Protein AF-A0A485JKB5-F1 (afdb_monomer)

Radius of gyration: 20.24 Å; Cα contacts (8 Å, |Δi|>4): 212; chains: 1; bounding box: 37×69×45 Å

Structure (mmCIF, N/CA/C/O backbone):
data_AF-A0A485JKB5-F1
#
_entry.id   AF-A0A485JKB5-F1
#
loop_
_atom_site.group_PDB
_atom_site.id
_atom_site.type_symbol
_atom_site.label_atom_id
_atom_site.label_alt_id
_atom_site.label_comp_id
_atom_site.label_asym_id
_atom_site.label_entity_id
_atom_site.label_seq_id
_atom_site.pdbx_PDB_ins_code
_atom_site.Cartn_x
_atom_site.Cartn_y
_atom_site.Cartn_z
_atom_site.occupancy
_atom_site.B_iso_or_equiv
_atom_site.auth_seq_id
_atom_site.auth_comp_id
_atom_site.auth_asym_id
_atom_site.auth_atom_id
_atom_site.pdbx_PDB_model_num
ATOM 1 N N . MET A 1 1 ? -9.870 -52.855 0.913 1.00 59.00 1 MET A N 1
ATOM 2 C CA . MET A 1 1 ? -10.909 -51.796 0.876 1.00 59.00 1 MET A CA 1
ATOM 3 C C . MET A 1 1 ? -11.046 -51.024 2.191 1.00 59.00 1 MET A C 1
ATOM 5 O O . MET A 1 1 ? -10.916 -49.812 2.159 1.00 59.00 1 MET A O 1
ATOM 9 N N . ARG A 1 2 ? -11.194 -51.674 3.359 1.00 59.50 2 ARG A N 1
ATOM 10 C CA . ARG A 1 2 ? -11.366 -50.978 4.658 1.00 59.50 2 ARG A CA 1
ATOM 11 C C . ARG A 1 2 ? -10.218 -50.017 5.030 1.00 59.50 2 ARG A C 1
ATOM 13 O O . ARG A 1 2 ? -10.480 -48.900 5.439 1.00 59.50 2 ARG A O 1
ATOM 20 N N . LYS A 1 3 ? -8.954 -50.404 4.804 1.00 57.66 3 LYS A N 1
ATOM 21 C CA . LYS A 1 3 ? -7.771 -49.556 5.080 1.00 57.66 3 LYS A CA 1
ATOM 22 C C . LYS A 1 3 ? -7.675 -48.312 4.178 1.00 57.66 3 LYS A C 1
ATOM 24 O O . LYS A 1 3 ? -7.256 -47.266 4.646 1.00 57.66 3 LYS A O 1
ATOM 29 N N . PHE A 1 4 ? -8.121 -48.410 2.922 1.00 62.28 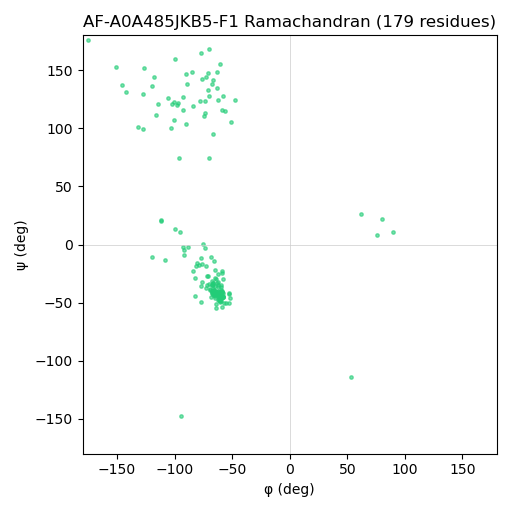4 PHE A N 1
ATOM 30 C CA . PHE A 1 4 ? -8.159 -47.275 1.988 1.00 62.28 4 PHE A CA 1
ATOM 31 C C . PHE A 1 4 ? -9.208 -46.235 2.395 1.00 62.28 4 PHE A C 1
ATOM 33 O O . PHE A 1 4 ? -8.937 -45.044 2.325 1.00 62.28 4 PHE A O 1
ATOM 40 N N . ILE A 1 5 ? -10.367 -46.684 2.890 1.00 72.50 5 ILE A N 1
ATOM 41 C CA . ILE A 1 5 ? -11.420 -45.799 3.411 1.00 72.50 5 ILE A CA 1
ATOM 42 C C . ILE A 1 5 ? -10.920 -45.029 4.643 1.00 72.50 5 ILE A C 1
ATOM 44 O O . ILE A 1 5 ? -11.126 -43.825 4.725 1.00 72.50 5 ILE A O 1
ATOM 48 N N . PHE A 1 6 ? -10.198 -45.691 5.557 1.00 70.44 6 PHE A N 1
ATOM 49 C CA . PHE A 1 6 ? -9.605 -45.028 6.726 1.00 70.44 6 PHE A CA 1
ATOM 50 C C . PHE A 1 6 ? -8.546 -43.984 6.349 1.00 70.44 6 PHE A C 1
ATOM 52 O O . PHE A 1 6 ? -8.563 -42.897 6.914 1.00 70.44 6 PHE A O 1
ATOM 59 N N . VAL A 1 7 ? -7.683 -44.272 5.366 1.00 72.62 7 VAL A N 1
ATOM 60 C CA . VAL A 1 7 ? -6.672 -43.316 4.872 1.00 72.62 7 VAL A CA 1
ATOM 61 C C . VAL A 1 7 ? -7.327 -42.098 4.207 1.00 72.62 7 VAL A C 1
ATOM 63 O O . VAL A 1 7 ? -6.913 -40.965 4.455 1.00 72.62 7 VAL A O 1
ATOM 66 N N . LEU A 1 8 ? -8.387 -42.311 3.421 1.00 69.75 8 LEU A N 1
ATOM 67 C CA . LEU A 1 8 ? -9.137 -41.234 2.768 1.00 69.75 8 LEU A CA 1
ATOM 68 C C . LEU A 1 8 ? -9.863 -40.335 3.786 1.00 69.75 8 LEU A C 1
ATOM 70 O O . LEU A 1 8 ? -9.833 -39.114 3.660 1.00 69.75 8 LEU A O 1
ATOM 74 N N . LEU A 1 9 ? -10.459 -40.929 4.827 1.00 69.19 9 LEU A N 1
ATOM 75 C CA . LEU A 1 9 ? -11.108 -40.205 5.927 1.00 69.19 9 LEU A CA 1
ATOM 76 C C . LEU A 1 9 ? -10.112 -39.397 6.762 1.00 69.19 9 LEU A C 1
ATOM 78 O O . LEU A 1 9 ? -10.412 -38.265 7.125 1.00 69.19 9 LEU A O 1
ATOM 82 N N . THR A 1 10 ? -8.913 -39.926 7.025 1.00 66.81 10 THR A N 1
ATOM 83 C CA . THR A 1 10 ? -7.859 -39.144 7.686 1.00 66.81 10 THR A CA 1
ATOM 84 C C . THR A 1 10 ? -7.380 -37.991 6.811 1.00 66.81 10 THR A C 1
ATOM 86 O O . THR A 1 10 ? -7.282 -36.881 7.311 1.00 66.81 10 THR A O 1
ATOM 89 N N . LEU A 1 11 ? -7.172 -38.192 5.505 1.00 64.81 11 LEU A N 1
ATOM 90 C CA . LEU A 1 11 ? -6.761 -37.122 4.582 1.00 64.81 11 LEU A CA 1
ATOM 91 C C . LEU A 1 11 ? -7.807 -35.999 4.457 1.00 64.81 11 LEU A C 1
ATOM 93 O O . LEU A 1 11 ? -7.429 -34.841 4.320 1.00 64.81 11 LEU A O 1
ATOM 97 N N . LEU A 1 12 ? -9.100 -36.322 4.563 1.00 62.00 12 LEU A N 1
ATOM 98 C CA . LEU A 1 12 ? -10.195 -35.342 4.620 1.00 62.00 12 LEU A CA 1
ATOM 99 C C . LEU A 1 12 ? -10.256 -34.572 5.948 1.00 62.00 12 LEU A C 1
ATOM 101 O O . LEU A 1 12 ? -10.730 -33.444 5.970 1.00 62.00 12 LEU A O 1
ATOM 105 N N . LEU A 1 13 ? -9.776 -35.156 7.048 1.00 61.59 13 LEU A N 1
ATOM 106 C CA . LEU A 1 13 ? -9.664 -34.481 8.347 1.00 61.59 13 LEU A CA 1
ATOM 107 C C . LEU A 1 13 ? -8.378 -33.649 8.475 1.00 61.59 13 LEU A C 1
ATOM 109 O O . LEU A 1 13 ? -8.336 -32.724 9.281 1.00 61.59 13 LEU A O 1
ATOM 113 N N . VAL A 1 14 ? -7.344 -33.965 7.685 1.00 58.12 14 VAL A N 1
ATOM 114 C CA . VAL A 1 14 ? -6.086 -33.198 7.604 1.00 58.12 14 VAL A CA 1
ATOM 115 C C . VAL A 1 14 ? -6.062 -32.275 6.383 1.00 58.12 14 VAL A C 1
ATOM 117 O O . VAL A 1 14 ? -5.002 -31.757 6.036 1.00 58.12 14 VAL A O 1
ATOM 120 N N . SER A 1 15 ? -7.199 -32.042 5.714 1.00 56.31 15 SER A N 1
ATOM 121 C CA . SER A 1 15 ? -7.258 -30.987 4.705 1.00 56.31 15 SER A CA 1
ATOM 122 C C . SER A 1 15 ? -6.841 -29.692 5.402 1.00 56.31 15 SER A C 1
ATOM 124 O O . SER A 1 15 ? -7.536 -29.290 6.343 1.00 56.31 15 SER A O 1
ATOM 126 N N . PRO A 1 16 ? -5.710 -29.064 5.021 1.00 58.72 16 PRO A N 1
ATOM 127 C CA . PRO A 1 16 ? -5.355 -27.787 5.596 1.00 58.72 16 PRO A CA 1
ATOM 128 C C . PRO A 1 16 ? -6.528 -26.893 5.247 1.00 58.72 16 PRO A C 1
ATOM 130 O O . PRO A 1 16 ? -6.829 -26.701 4.067 1.00 58.72 16 PRO A O 1
ATOM 133 N N . PHE A 1 17 ? -7.252 -26.424 6.262 1.00 56.94 17 PHE A N 1
ATOM 134 C CA . PHE A 1 17 ? -8.160 -25.315 6.068 1.00 56.94 17 PHE A CA 1
ATOM 135 C C . PHE A 1 17 ? -7.310 -24.250 5.391 1.00 56.94 17 PHE A C 1
ATOM 137 O O . PHE A 1 17 ? -6.388 -23.704 5.998 1.00 56.94 17 PHE A O 1
ATOM 144 N N . SER A 1 18 ? -7.526 -24.052 4.091 1.00 54.88 18 SER A N 1
ATOM 145 C CA . SER A 1 18 ? -6.923 -22.941 3.388 1.00 54.88 18 SER A CA 1
ATOM 146 C C . SER A 1 18 ? -7.591 -21.732 4.015 1.00 54.88 18 SER A C 1
ATOM 148 O O . SER A 1 18 ? -8.734 -21.402 3.699 1.00 54.88 18 SER A O 1
ATOM 150 N N . PHE A 1 19 ? -6.928 -21.153 5.016 1.00 58.78 19 PHE A N 1
ATOM 151 C CA . PHE A 1 19 ? -7.301 -19.872 5.585 1.00 58.78 19 PHE A CA 1
ATOM 152 C C . PHE A 1 19 ? -6.973 -18.828 4.524 1.00 58.78 19 PHE A C 1
ATOM 154 O O . PHE A 1 19 ? -5.954 -18.144 4.578 1.00 58.78 19 PHE A O 1
ATOM 161 N N . ALA A 1 20 ? -7.812 -18.785 3.492 1.00 72.12 20 ALA A N 1
ATOM 162 C CA . ALA A 1 20 ? -7.797 -17.721 2.519 1.00 72.12 20 ALA A CA 1
ATOM 163 C C . ALA A 1 20 ? -8.131 -16.434 3.270 1.00 72.12 20 ALA A C 1
ATOM 165 O O . ALA A 1 20 ? -9.158 -16.363 3.949 1.00 72.12 20 ALA A O 1
ATOM 166 N N . MET A 1 21 ? -7.244 -15.445 3.158 1.00 82.44 21 MET A N 1
ATOM 167 C CA . MET A 1 21 ? -7.495 -14.088 3.632 1.00 82.44 21 MET A CA 1
ATOM 168 C C . MET A 1 21 ? -8.877 -13.643 3.147 1.00 82.44 21 MET A C 1
ATOM 170 O O . MET A 1 21 ? -9.142 -13.639 1.941 1.00 82.44 21 MET A O 1
ATOM 174 N N . LYS A 1 22 ? -9.744 -13.232 4.073 1.00 93.56 22 LYS A N 1
ATOM 175 C CA . LYS A 1 22 ? -11.009 -12.574 3.735 1.00 93.56 22 LYS A CA 1
ATOM 176 C C . LYS A 1 22 ? -10.782 -11.077 3.824 1.00 93.56 22 LYS A C 1
ATOM 178 O O . LYS A 1 22 ? -11.162 -10.420 4.793 1.00 93.56 22 LYS A O 1
ATOM 183 N N . GLY A 1 23 ? -10.083 -10.579 2.810 1.00 94.50 23 GLY A N 1
ATOM 184 C CA . GLY A 1 23 ? -9.660 -9.192 2.714 1.00 94.50 23 GLY A CA 1
ATOM 185 C C . GLY A 1 23 ? -10.679 -8.316 1.996 1.00 94.50 23 GLY A C 1
ATOM 186 O O . GLY A 1 23 ? -11.329 -8.756 1.049 1.00 94.50 23 GLY A O 1
ATOM 187 N N . ILE A 1 24 ? -10.772 -7.059 2.419 1.00 96.81 24 ILE A N 1
ATOM 188 C CA . ILE A 1 24 ? -11.419 -5.987 1.660 1.00 96.81 24 ILE A CA 1
ATOM 189 C C . ILE A 1 24 ? -10.398 -4.892 1.361 1.00 96.81 24 ILE A C 1
ATOM 191 O O . ILE A 1 24 ? -9.605 -4.524 2.227 1.00 96.81 24 ILE A O 1
ATOM 195 N N . ILE A 1 25 ? -10.409 -4.385 0.128 1.00 97.12 25 ILE A N 1
ATOM 196 C CA . ILE A 1 25 ? -9.528 -3.295 -0.293 1.00 97.12 25 ILE A CA 1
ATOM 197 C C . ILE A 1 25 ? -10.258 -1.967 -0.092 1.00 97.12 25 ILE A C 1
ATOM 199 O O . ILE A 1 25 ? -11.364 -1.776 -0.598 1.00 97.12 25 ILE A O 1
ATOM 203 N N . TRP A 1 26 ? -9.626 -1.039 0.619 1.00 96.88 26 TRP A N 1
ATOM 204 C CA . TRP A 1 26 ? -10.045 0.354 0.690 1.00 96.88 26 TRP A CA 1
ATOM 205 C C . TRP A 1 26 ? -9.102 1.218 -0.141 1.00 96.88 26 TRP A C 1
ATOM 207 O O . TRP A 1 26 ? -7.887 1.202 0.053 1.00 96.88 26 TRP A O 1
ATOM 217 N N . GLN A 1 27 ? -9.695 1.983 -1.053 1.00 95.56 27 GLN A N 1
ATOM 218 C CA . GLN A 1 27 ? -9.041 2.996 -1.872 1.00 95.56 27 GLN A CA 1
ATOM 219 C C . GLN A 1 27 ? -9.367 4.380 -1.305 1.00 95.56 27 GLN A C 1
ATOM 221 O O . GLN A 1 27 ? -10.472 4.872 -1.555 1.00 95.56 27 GLN A O 1
ATOM 226 N N . PRO A 1 28 ? -8.473 5.020 -0.532 1.00 94.62 28 PRO A N 1
ATOM 227 C CA . PRO A 1 28 ? -8.777 6.316 0.048 1.00 94.62 28 PRO A CA 1
ATOM 228 C C . PRO A 1 28 ? -8.997 7.379 -1.014 1.00 94.62 28 PRO A C 1
ATOM 230 O O . PRO A 1 28 ? -8.190 7.538 -1.936 1.00 94.62 28 PRO A O 1
ATOM 233 N N . GLN A 1 29 ? -10.056 8.160 -0.831 1.00 91.56 29 GLN A N 1
ATOM 234 C CA . GLN A 1 29 ? -10.368 9.318 -1.657 1.00 91.56 29 GLN A CA 1
ATOM 235 C C . GLN A 1 29 ? -10.562 10.558 -0.783 1.00 91.56 29 GLN A C 1
ATOM 237 O O . GLN A 1 29 ? -11.026 10.470 0.350 1.00 91.56 29 GLN A O 1
ATOM 242 N N . ASN A 1 30 ? -10.281 11.748 -1.321 1.00 85.00 30 ASN A N 1
ATOM 243 C CA . ASN A 1 30 ? -10.472 13.003 -0.578 1.00 85.00 30 ASN A CA 1
ATOM 244 C C . ASN A 1 30 ? -11.927 13.197 -0.101 1.00 85.00 30 ASN A C 1
ATOM 246 O O . ASN A 1 30 ? -12.161 13.795 0.950 1.00 85.00 30 ASN A O 1
ATOM 250 N N . ARG A 1 31 ? -12.909 12.649 -0.835 1.00 86.44 31 ARG A N 1
ATOM 251 C CA . ARG A 1 31 ? -14.333 12.680 -0.454 1.00 86.44 31 ARG A CA 1
ATOM 252 C C . ARG A 1 31 ? -14.643 11.892 0.822 1.00 86.44 31 ARG A C 1
ATOM 254 O O . ARG A 1 31 ? -15.625 12.197 1.490 1.00 86.44 31 ARG A O 1
ATOM 261 N N . ASP A 1 32 ? -13.789 10.940 1.201 1.00 85.44 32 ASP A N 1
ATOM 262 C CA . ASP A 1 32 ? -13.975 10.119 2.403 1.00 85.44 32 ASP A CA 1
ATOM 263 C C . ASP A 1 32 ? -13.815 10.945 3.695 1.00 85.44 32 ASP A C 1
ATOM 265 O O . ASP A 1 32 ? -14.182 10.493 4.781 1.00 85.44 32 ASP A O 1
ATOM 269 N N . SER A 1 33 ? -13.323 12.187 3.591 1.00 81.50 33 SER A N 1
ATOM 270 C CA . SER A 1 33 ? -13.327 13.171 4.684 1.00 81.50 33 SER A CA 1
ATOM 271 C C . SER A 1 33 ? -14.730 13.501 5.210 1.00 81.50 33 SER A C 1
ATOM 273 O O . SER A 1 33 ? -14.858 13.920 6.357 1.00 81.50 33 SER A O 1
ATOM 275 N N . GLN A 1 34 ? -15.779 13.279 4.412 1.00 88.69 34 GLN A N 1
ATOM 276 C CA . GLN A 1 34 ? -17.173 13.500 4.815 1.00 88.69 34 GLN A CA 1
ATOM 277 C C . GLN A 1 34 ? -17.741 12.373 5.689 1.00 88.69 34 GLN A C 1
ATOM 279 O O . GLN A 1 34 ? -18.758 12.565 6.355 1.00 88.69 34 GLN A O 1
ATOM 284 N N . VAL A 1 35 ? -17.110 11.196 5.694 1.00 93.38 35 VAL A N 1
ATOM 285 C CA . VAL A 1 35 ? -17.523 10.076 6.546 1.00 93.38 35 VAL A CA 1
ATOM 286 C C . VAL A 1 35 ? -17.180 10.429 7.991 1.00 93.38 35 VAL A C 1
ATOM 288 O O . VAL A 1 35 ? -16.070 10.864 8.280 1.00 93.38 35 VAL A O 1
ATOM 291 N N . THR A 1 36 ? -18.088 10.247 8.943 1.00 95.81 36 THR A N 1
ATOM 292 C CA . THR A 1 36 ? -17.773 10.512 10.356 1.00 95.81 36 THR A CA 1
ATOM 293 C C . THR A 1 36 ? -16.938 9.382 10.961 1.00 95.81 36 THR A C 1
ATOM 295 O O . THR A 1 36 ? -16.818 8.289 10.400 1.00 95.81 36 THR A O 1
ATOM 298 N N . ASP A 1 37 ? -16.324 9.613 12.120 1.00 95.38 37 ASP A N 1
ATOM 299 C CA . ASP A 1 37 ? -15.584 8.557 12.825 1.00 95.38 37 ASP A CA 1
ATOM 300 C C . ASP A 1 37 ? -16.489 7.382 13.200 1.00 95.38 37 ASP A C 1
ATOM 302 O O . ASP A 1 37 ? -16.140 6.230 12.954 1.00 95.38 37 ASP A O 1
ATOM 306 N N . THR A 1 38 ? -17.681 7.679 13.720 1.00 96.75 38 THR A N 1
ATOM 307 C CA . THR A 1 38 ? -18.664 6.674 14.137 1.00 96.75 38 THR A CA 1
ATOM 308 C C . THR A 1 38 ? -19.152 5.835 12.961 1.00 96.75 38 THR A C 1
ATOM 310 O O . THR A 1 38 ? -19.264 4.617 13.088 1.00 96.75 38 THR A O 1
ATOM 313 N N . GLN A 1 39 ? -19.400 6.454 11.800 1.00 97.44 39 GLN A N 1
ATOM 314 C CA . GLN A 1 39 ? -19.796 5.724 10.590 1.00 97.44 39 GLN A CA 1
ATOM 315 C C . GLN A 1 39 ? -18.713 4.736 10.153 1.00 97.44 39 GLN A C 1
ATOM 317 O O . GLN A 1 39 ? -19.009 3.581 9.857 1.00 97.44 39 GLN A O 1
ATOM 322 N N . TRP A 1 40 ? -17.453 5.169 10.158 1.00 97.38 40 TRP A N 1
ATOM 323 C CA . TRP A 1 40 ? -16.337 4.311 9.773 1.00 97.38 40 TRP A CA 1
ATOM 324 C C . TRP A 1 40 ? -16.086 3.178 10.765 1.00 97.38 40 TRP A C 1
ATOM 326 O O . TRP A 1 40 ? -15.922 2.035 10.354 1.00 97.38 40 TRP A O 1
ATOM 336 N N . GLN A 1 41 ? -16.097 3.471 12.068 1.00 97.19 41 GLN A N 1
ATOM 337 C CA . GLN A 1 41 ? -15.981 2.452 13.116 1.00 97.19 41 GLN A CA 1
ATOM 338 C C . GLN A 1 41 ? -17.103 1.415 13.000 1.00 97.19 41 GLN A C 1
ATOM 340 O O . GLN A 1 41 ? -16.840 0.215 13.047 1.00 97.19 41 GLN A O 1
ATOM 345 N N . GLY A 1 42 ? -18.342 1.868 12.780 1.00 97.88 42 GLY A N 1
ATOM 346 C CA . GLY A 1 42 ? -19.484 0.992 12.528 1.00 97.88 42 GLY A CA 1
ATOM 347 C C . GLY A 1 42 ? -19.269 0.090 11.311 1.00 97.88 42 GLY A C 1
ATOM 348 O O . GLY A 1 42 ? -19.495 -1.116 11.408 1.00 97.88 42 GLY A O 1
ATOM 349 N N . LEU A 1 43 ? -18.767 0.642 10.201 1.00 97.69 43 LEU A N 1
ATOM 350 C CA . LEU A 1 43 ? -18.438 -0.125 8.996 1.00 97.69 43 LEU A CA 1
ATOM 351 C C . LEU A 1 43 ? -17.361 -1.188 9.267 1.00 97.69 43 LEU A C 1
ATOM 353 O O . LEU A 1 43 ? -17.549 -2.341 8.892 1.00 97.69 43 LEU A O 1
ATOM 357 N N . MET A 1 44 ? -16.262 -0.839 9.944 1.00 98.25 44 MET A N 1
ATOM 358 C CA . MET A 1 44 ? -15.190 -1.798 10.258 1.00 98.25 44 MET A CA 1
ATOM 359 C C . MET A 1 44 ? -15.694 -2.946 11.144 1.00 98.25 44 MET A C 1
ATOM 361 O O . MET A 1 44 ? -15.419 -4.115 10.866 1.00 98.25 44 MET A O 1
ATOM 365 N N . SER A 1 45 ? -16.503 -2.635 12.161 1.00 98.06 45 SER A N 1
ATOM 366 C CA . SER A 1 45 ? -17.142 -3.646 13.012 1.00 98.06 45 SER A CA 1
ATOM 367 C C . SER A 1 45 ? -18.090 -4.550 12.220 1.00 98.06 45 SER A C 1
ATOM 369 O O . SER A 1 45 ? -18.088 -5.766 12.408 1.00 98.06 45 SER A O 1
ATOM 371 N N . GLN A 1 46 ? -18.876 -3.989 11.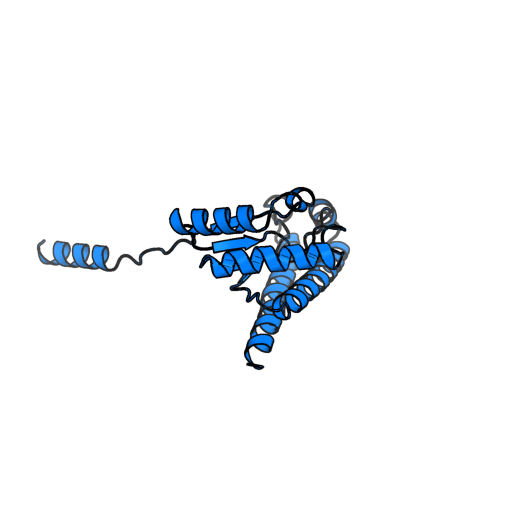297 1.00 98.25 46 GLN A N 1
ATOM 372 C CA . GLN A 1 46 ? -19.758 -4.771 10.425 1.00 98.25 46 GLN A CA 1
ATOM 373 C C . GLN A 1 46 ? -18.972 -5.702 9.499 1.00 98.25 46 GLN A C 1
ATOM 375 O O . GLN A 1 46 ? -19.340 -6.869 9.375 1.00 98.25 46 GLN A O 1
ATOM 380 N N . LEU A 1 47 ? -17.873 -5.232 8.903 1.00 97.75 47 LEU A N 1
ATOM 381 C CA . LEU A 1 47 ? -16.991 -6.067 8.084 1.00 97.75 47 LEU A CA 1
ATOM 382 C C . LEU A 1 47 ? -16.453 -7.252 8.892 1.00 97.75 47 LEU A C 1
ATOM 384 O O . LEU A 1 47 ? -16.526 -8.396 8.437 1.00 97.75 47 LEU A O 1
ATOM 388 N N . ARG A 1 48 ? -16.000 -7.007 10.129 1.00 97.69 48 ARG A N 1
ATOM 389 C CA . ARG A 1 48 ? -15.529 -8.078 11.014 1.00 97.69 48 ARG A CA 1
ATOM 390 C C . ARG A 1 48 ? -16.619 -9.106 11.322 1.00 97.69 48 ARG A C 1
ATOM 392 O O . ARG A 1 48 ? -16.332 -10.307 11.319 1.00 97.69 48 ARG A O 1
ATOM 399 N N . LEU A 1 49 ? -17.850 -8.654 11.572 1.00 97.12 49 LEU A N 1
ATOM 400 C CA . LEU A 1 49 ? -19.015 -9.517 11.818 1.00 97.12 49 LEU A CA 1
ATOM 401 C C . LEU A 1 49 ? -19.418 -10.329 10.579 1.00 97.12 49 LEU A C 1
ATOM 403 O O . LEU A 1 49 ? -19.842 -11.473 10.711 1.00 97.12 49 LEU A O 1
ATOM 407 N N . GLN A 1 50 ? -19.238 -9.772 9.380 1.00 96.56 50 GLN A N 1
ATOM 408 C CA . GLN A 1 50 ? -19.445 -10.471 8.104 1.00 96.56 50 GLN A CA 1
ATOM 409 C C . GLN A 1 50 ? -18.331 -11.482 7.784 1.00 96.56 50 GLN A C 1
ATOM 411 O O . GLN A 1 50 ? -18.407 -12.207 6.792 1.00 96.56 50 GLN A O 1
ATOM 416 N N . GLY A 1 51 ? -17.310 -11.571 8.638 1.00 95.62 51 GLY A N 1
ATOM 417 C CA . GLY A 1 51 ? -16.232 -12.543 8.525 1.00 95.62 51 GLY A CA 1
ATOM 418 C C . GLY A 1 51 ? -15.047 -12.074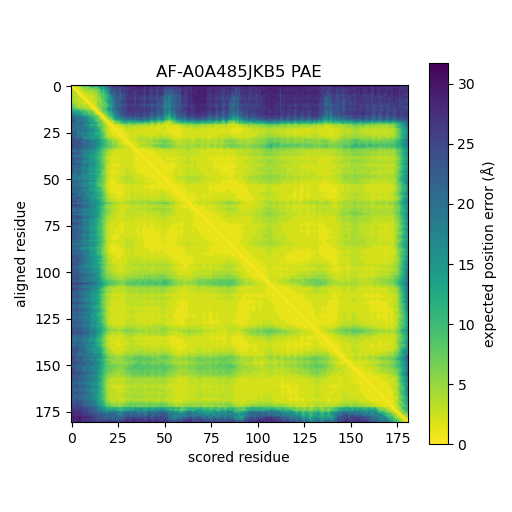 7.688 1.00 95.62 51 GLY A C 1
ATOM 419 O O . GLY A 1 51 ? -14.190 -12.906 7.397 1.00 95.62 51 GLY A O 1
ATOM 420 N N . PHE A 1 52 ? -14.971 -10.788 7.324 1.00 97.56 52 PHE A N 1
ATOM 421 C CA . PHE A 1 52 ? -13.708 -10.208 6.870 1.00 97.56 52 PHE A CA 1
ATOM 422 C C . PHE A 1 52 ? -12.721 -10.180 8.035 1.00 97.56 52 PHE A C 1
ATOM 424 O O . PHE A 1 52 ? -13.095 -9.922 9.181 1.00 97.56 52 PHE A O 1
ATOM 431 N N . ASP A 1 53 ? -11.460 -10.460 7.739 1.00 97.00 53 ASP A N 1
ATOM 432 C CA . ASP A 1 53 ? -10.386 -10.507 8.731 1.00 97.00 53 ASP A CA 1
ATOM 433 C C . ASP A 1 53 ? -9.272 -9.502 8.447 1.00 97.00 53 ASP A C 1
ATOM 435 O O . ASP A 1 53 ? -8.424 -9.291 9.310 1.00 97.00 53 ASP A O 1
ATOM 439 N N . THR A 1 54 ? -9.280 -8.873 7.269 1.00 98.19 54 THR A N 1
ATOM 440 C CA . THR A 1 54 ? -8.187 -8.024 6.798 1.00 98.19 54 THR A CA 1
ATOM 441 C C . THR A 1 54 ? -8.725 -6.811 6.044 1.00 98.19 54 THR A C 1
ATOM 443 O O . THR A 1 54 ? -9.544 -6.942 5.133 1.00 98.19 54 THR A O 1
ATOM 446 N N . LEU A 1 55 ? -8.227 -5.625 6.386 1.00 98.38 55 LEU A N 1
ATOM 447 C CA . LEU A 1 55 ? -8.350 -4.414 5.583 1.00 98.38 55 LEU A CA 1
ATOM 448 C C . LEU A 1 55 ? -7.034 -4.188 4.832 1.00 98.38 55 LEU A C 1
ATOM 450 O O . LEU A 1 55 ? -5.975 -4.057 5.446 1.00 98.38 55 LEU A O 1
ATOM 454 N N . VAL A 1 56 ? -7.109 -4.106 3.507 1.00 98.44 56 VAL A N 1
ATOM 455 C CA . VAL A 1 56 ? -5.992 -3.699 2.652 1.00 98.44 56 VAL A CA 1
ATOM 456 C C . VAL A 1 56 ? -6.202 -2.243 2.265 1.00 98.44 56 VAL A C 1
ATOM 458 O O . VAL A 1 56 ? -7.072 -1.916 1.462 1.00 98.44 56 VAL A O 1
ATOM 461 N N . LEU A 1 57 ? -5.414 -1.350 2.846 1.00 97.88 57 LEU A N 1
ATOM 462 C CA . LEU A 1 57 ? -5.340 0.041 2.420 1.00 97.88 57 LEU A CA 1
ATOM 463 C C . LEU A 1 57 ? -4.541 0.082 1.115 1.00 97.88 57 LEU A C 1
ATOM 465 O O . LEU A 1 57 ? -3.351 -0.189 1.156 1.00 97.88 57 LEU A O 1
ATOM 469 N N . GLN A 1 58 ? -5.147 0.376 -0.036 1.00 97.62 58 GLN A N 1
ATOM 470 C CA . GLN A 1 58 ? -4.447 0.188 -1.317 1.00 97.62 58 GLN A CA 1
ATOM 471 C C . GLN A 1 58 ? -3.267 1.145 -1.504 1.00 97.62 58 GLN A C 1
ATOM 473 O O . GLN A 1 58 ? -2.252 0.774 -2.083 1.00 97.62 58 GLN A O 1
ATOM 478 N N . TRP A 1 59 ? -3.379 2.370 -0.999 1.00 97.75 59 TRP A N 1
ATOM 479 C CA . TRP A 1 59 ? -2.307 3.355 -1.033 1.00 97.75 59 TRP A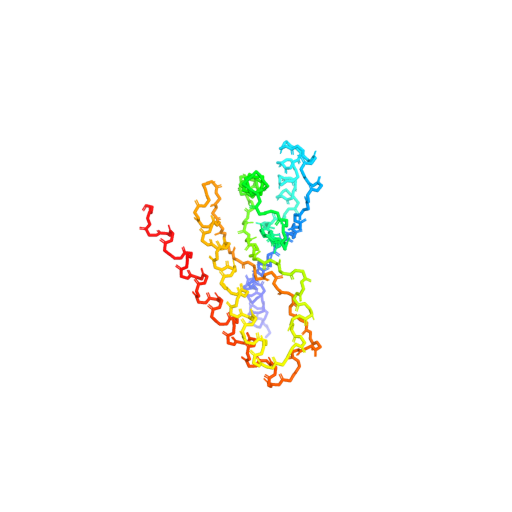 CA 1
ATOM 480 C C . TRP A 1 59 ? -2.414 4.306 0.143 1.00 97.75 59 TRP A C 1
ATOM 482 O O . TRP A 1 59 ? -3.495 4.594 0.656 1.00 97.75 59 TRP A O 1
ATOM 492 N N . THR A 1 60 ? -1.268 4.838 0.534 1.00 97.06 60 THR A N 1
ATOM 493 C CA . THR A 1 60 ? -1.160 5.851 1.590 1.00 97.06 60 THR A CA 1
ATOM 494 C C . THR A 1 60 ? -0.824 7.231 1.045 1.00 97.06 60 THR A C 1
ATOM 496 O O . THR A 1 60 ? -0.995 8.235 1.734 1.00 97.06 60 THR A O 1
ATOM 499 N N . ARG A 1 61 ? -0.417 7.272 -0.225 1.00 96.94 61 ARG A N 1
ATOM 500 C CA . ARG A 1 61 ? -0.228 8.459 -1.048 1.00 96.94 61 ARG A CA 1
ATOM 501 C C . ARG A 1 61 ? -0.601 8.116 -2.487 1.00 96.94 61 ARG A C 1
ATOM 503 O O . ARG A 1 61 ? -0.198 7.061 -2.966 1.00 96.94 61 ARG A O 1
ATOM 510 N N . TYR A 1 62 ? -1.325 9.006 -3.160 1.00 96.31 62 TYR A N 1
ATOM 511 C CA . TYR A 1 62 ? -1.672 8.870 -4.579 1.00 96.31 62 TYR A CA 1
ATOM 512 C C . TYR A 1 62 ? -1.362 10.186 -5.295 1.00 96.31 62 TYR A C 1
ATOM 514 O O . TYR A 1 62 ? -2.104 11.161 -5.148 1.00 96.31 62 TYR A O 1
ATOM 522 N N . GLY A 1 63 ? -0.230 10.249 -6.000 1.00 93.50 63 GLY A N 1
ATOM 523 C CA . GLY A 1 63 ? 0.300 11.507 -6.540 1.00 93.50 63 GLY A CA 1
ATOM 524 C C . GLY A 1 63 ? 0.443 12.580 -5.449 1.00 93.50 63 GLY A C 1
ATOM 525 O O . GLY A 1 63 ? 1.222 12.424 -4.499 1.00 93.50 63 GLY A O 1
ATOM 526 N N . ASP A 1 64 ? -0.348 13.649 -5.561 1.00 92.56 64 ASP A N 1
ATOM 527 C CA . ASP A 1 64 ? -0.378 14.761 -4.600 1.00 92.56 64 ASP A CA 1
ATOM 528 C C . ASP A 1 64 ? -1.419 14.599 -3.479 1.00 92.56 64 ASP A C 1
ATOM 530 O O . ASP A 1 64 ? -1.402 15.350 -2.496 1.00 92.56 64 ASP A O 1
ATOM 534 N N . ALA A 1 65 ? -2.305 13.605 -3.574 1.00 93.06 65 ALA A N 1
ATOM 535 C CA . ALA A 1 65 ? -3.273 13.305 -2.525 1.00 93.06 65 ALA A CA 1
ATOM 536 C C . ALA A 1 65 ? -2.596 12.655 -1.309 1.00 93.06 65 ALA A C 1
ATOM 538 O O . ALA A 1 65 ? -1.677 11.842 -1.445 1.00 93.06 65 ALA A O 1
ATOM 539 N N . PHE A 1 66 ? -3.090 12.991 -0.113 1.00 93.88 66 PHE A N 1
ATOM 540 C CA . PHE A 1 66 ? -2.587 12.499 1.176 1.00 93.88 66 PHE A CA 1
ATOM 541 C C . PHE A 1 66 ? -1.130 12.891 1.472 1.00 93.88 66 PHE A C 1
ATOM 543 O O . PHE A 1 66 ? -0.432 12.241 2.246 1.00 93.88 66 PHE A O 1
ATOM 550 N N . THR A 1 67 ? -0.667 13.999 0.892 1.00 92.94 67 THR A N 1
ATOM 551 C CA . THR A 1 67 ? 0.634 14.609 1.212 1.00 92.94 67 THR A CA 1
ATOM 552 C C . THR A 1 67 ? 0.563 15.494 2.458 1.00 92.94 67 THR A C 1
ATOM 554 O O . THR A 1 67 ? 1.541 15.608 3.203 1.00 92.94 67 THR A O 1
ATOM 557 N N . GLN A 1 68 ? -0.606 16.083 2.726 1.00 93.56 68 GLN A N 1
ATOM 558 C CA . GLN A 1 68 ? -0.807 17.008 3.839 1.00 93.56 68 GLN A CA 1
ATOM 559 C C . GLN A 1 68 ? -0.916 16.273 5.186 1.00 93.56 68 GLN A C 1
ATOM 561 O O . GLN A 1 68 ? -1.528 15.202 5.252 1.00 93.56 68 GLN A O 1
ATOM 566 N N . PRO A 1 69 ? -0.369 16.827 6.289 1.00 92.75 69 PRO A N 1
ATOM 567 C CA . PRO A 1 69 ? -0.424 16.198 7.611 1.00 92.75 69 PRO A CA 1
ATOM 568 C C . PRO A 1 69 ? -1.834 15.805 8.065 1.00 92.75 69 PRO A C 1
ATOM 570 O O . PRO A 1 69 ? -2.012 14.701 8.566 1.00 92.75 69 PRO A O 1
ATOM 573 N N . GLU A 1 70 ? -2.837 16.654 7.834 1.00 91.75 70 GLU A N 1
ATOM 574 C CA . GLU A 1 70 ? -4.228 16.391 8.236 1.00 91.75 70 GLU A CA 1
ATOM 575 C C . GLU A 1 70 ? -4.846 15.210 7.478 1.00 91.75 70 GLU A C 1
ATOM 577 O O . GLU A 1 70 ? -5.485 14.343 8.073 1.00 91.75 70 GLU A O 1
ATOM 582 N N . GLN A 1 71 ? -4.593 15.126 6.169 1.00 92.50 71 GLN A N 1
ATOM 583 C CA . GLN A 1 71 ? -5.055 14.015 5.336 1.00 92.50 71 GLN A CA 1
ATOM 584 C C . GLN A 1 71 ? -4.410 12.694 5.778 1.00 92.50 71 GLN A C 1
ATOM 586 O O . GLN A 1 71 ? -5.088 11.672 5.866 1.00 92.50 71 GLN A O 1
ATOM 591 N N . ARG A 1 72 ? -3.116 12.716 6.120 1.00 93.31 72 ARG A N 1
ATOM 592 C CA . ARG A 1 72 ? -2.408 11.539 6.652 1.00 93.31 72 ARG A CA 1
ATOM 593 C C . ARG A 1 72 ? -2.910 11.144 8.037 1.00 93.31 72 ARG A C 1
ATOM 595 O O . ARG A 1 72 ? -3.127 9.963 8.285 1.00 93.31 72 ARG A O 1
ATOM 602 N N . ALA A 1 73 ? -3.151 12.117 8.913 1.00 93.06 73 ALA A N 1
ATOM 603 C CA . ALA A 1 73 ? -3.716 11.874 10.237 1.00 93.06 73 ALA A CA 1
ATOM 604 C C . ALA A 1 73 ? -5.094 11.202 10.146 1.00 93.06 73 ALA A C 1
ATOM 606 O O . ALA A 1 73 ? -5.379 10.277 10.909 1.00 93.06 73 ALA A O 1
ATOM 607 N N . LEU A 1 74 ? -5.918 11.605 9.171 1.00 93.69 74 LEU A N 1
ATOM 608 C CA . LEU A 1 74 ? -7.174 10.924 8.880 1.00 93.69 74 LEU A CA 1
ATOM 609 C C . LEU A 1 74 ? -6.932 9.460 8.485 1.00 93.69 74 LEU A C 1
ATOM 611 O O . LEU A 1 74 ? -7.564 8.583 9.067 1.00 93.69 74 LEU A O 1
ATOM 615 N N . LEU A 1 75 ? -6.003 9.172 7.565 1.00 95.75 75 LEU A N 1
ATOM 616 C CA . LEU A 1 75 ? -5.684 7.787 7.187 1.00 95.75 75 LEU A CA 1
ATOM 617 C C . LEU A 1 75 ? -5.237 6.941 8.385 1.00 95.75 75 LEU A C 1
ATOM 619 O O . LEU A 1 75 ? -5.744 5.833 8.558 1.00 95.75 75 LEU A O 1
ATOM 623 N N . PHE A 1 76 ? -4.356 7.464 9.244 1.00 96.44 76 PHE A N 1
ATOM 624 C CA . PHE A 1 76 ? -3.921 6.755 10.453 1.00 96.44 76 PHE A CA 1
ATOM 625 C C . PHE A 1 76 ? -5.093 6.445 11.379 1.00 96.44 76 PHE A C 1
ATOM 627 O O . PHE A 1 76 ? -5.245 5.314 11.833 1.00 96.44 76 PHE A O 1
ATOM 634 N N . LYS A 1 77 ? -5.975 7.420 11.611 1.00 95.56 77 LYS A N 1
ATOM 635 C CA . LYS A 1 77 ? -7.160 7.233 12.452 1.00 95.56 77 LYS A CA 1
ATOM 636 C C . LYS A 1 77 ? -8.098 6.159 11.896 1.00 95.56 77 LYS A C 1
ATOM 638 O O . LYS A 1 77 ? -8.623 5.342 12.652 1.00 95.56 77 LYS A O 1
ATOM 643 N N . ARG A 1 78 ? -8.300 6.136 10.575 1.00 96.25 78 ARG A N 1
ATOM 644 C CA . ARG A 1 78 ? -9.129 5.130 9.889 1.00 96.25 78 ARG A CA 1
ATOM 645 C C . ARG A 1 78 ? -8.518 3.735 9.969 1.00 96.25 78 ARG A C 1
ATOM 647 O O . ARG A 1 78 ? -9.245 2.777 10.227 1.00 96.25 78 ARG A O 1
ATOM 654 N N . ALA A 1 79 ? -7.204 3.637 9.792 1.00 97.38 79 ALA A N 1
ATOM 655 C CA . ALA A 1 79 ? -6.454 2.396 9.920 1.00 97.38 79 ALA A CA 1
ATOM 656 C C . ALA A 1 79 ? -6.490 1.849 11.358 1.00 97.38 79 ALA A C 1
ATOM 658 O O . ALA A 1 79 ? -6.817 0.682 11.561 1.00 97.38 79 ALA A O 1
ATOM 659 N N . ALA A 1 80 ? -6.271 2.706 12.360 1.00 97.25 80 ALA A N 1
ATOM 660 C CA . ALA A 1 80 ? -6.370 2.337 13.771 1.00 97.25 80 ALA A CA 1
ATOM 661 C C . ALA A 1 80 ? -7.771 1.814 14.130 1.00 97.25 80 ALA A C 1
ATOM 663 O O . ALA A 1 80 ? -7.900 0.809 14.824 1.00 97.25 80 ALA A O 1
ATOM 664 N N . ALA A 1 81 ? -8.833 2.442 13.611 1.00 97.06 81 ALA A N 1
ATOM 665 C CA . ALA A 1 81 ? -10.204 1.974 13.818 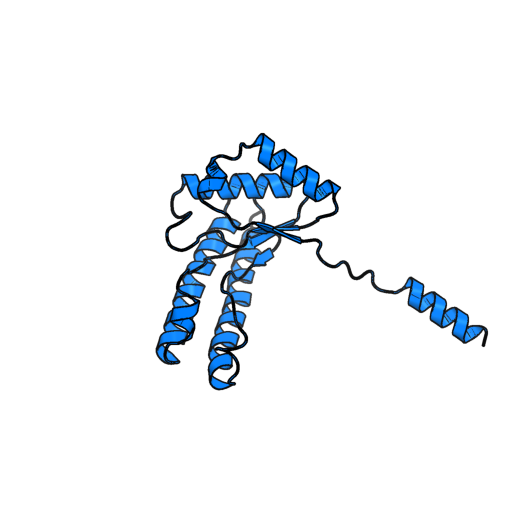1.00 97.06 81 ALA A CA 1
ATOM 666 C C . ALA A 1 81 ? -10.455 0.573 13.225 1.00 97.06 81 ALA A C 1
ATOM 668 O O . ALA A 1 81 ? -11.192 -0.216 13.814 1.00 97.06 81 ALA A O 1
ATOM 669 N N . ALA A 1 82 ? -9.830 0.239 12.090 1.00 97.62 82 ALA A N 1
ATOM 670 C CA . ALA A 1 82 ? -9.912 -1.102 11.512 1.00 97.62 82 ALA A CA 1
ATOM 671 C C . ALA A 1 82 ? -9.246 -2.150 12.417 1.00 97.62 82 ALA A C 1
ATOM 673 O O . ALA A 1 82 ? -9.833 -3.200 12.683 1.00 97.62 82 ALA A O 1
ATOM 674 N N . GLN A 1 83 ? -8.072 -1.832 12.968 1.00 97.56 83 GLN A N 1
ATOM 675 C CA . GLN A 1 83 ? -7.380 -2.712 13.914 1.00 97.56 83 GLN A CA 1
ATOM 676 C C . GLN A 1 83 ? -8.148 -2.869 15.230 1.00 97.56 83 GLN A C 1
ATOM 678 O O . GLN A 1 83 ? -8.260 -3.977 15.750 1.00 97.56 83 GLN A O 1
ATOM 683 N N . GLN A 1 84 ? -8.759 -1.794 15.734 1.00 97.44 84 GLN A N 1
ATOM 684 C CA . GLN A 1 84 ? -9.640 -1.840 16.909 1.00 97.44 84 GLN A CA 1
ATOM 685 C C . GLN A 1 84 ? -10.877 -2.719 16.681 1.00 97.44 84 GLN A C 1
ATOM 687 O O . GLN A 1 84 ? -11.335 -3.380 17.610 1.00 97.44 84 GLN A O 1
ATOM 692 N N . ALA A 1 85 ? -11.391 -2.780 15.449 1.00 97.50 85 ALA A N 1
ATOM 693 C CA . ALA A 1 85 ? -12.453 -3.709 15.060 1.00 97.50 85 ALA A CA 1
ATOM 694 C C . ALA A 1 85 ? -11.960 -5.162 14.889 1.00 97.50 85 ALA A C 1
ATOM 696 O O . ALA A 1 85 ? -12.749 -6.045 14.556 1.00 97.50 85 ALA A O 1
ATOM 697 N N . GLY A 1 86 ? -10.671 -5.435 15.113 1.00 97.25 86 GLY A N 1
ATOM 698 C CA . GLY A 1 86 ? -10.077 -6.767 15.025 1.00 97.25 86 GLY A CA 1
ATOM 699 C C . GLY A 1 86 ? -9.756 -7.221 13.601 1.00 97.25 86 GLY A C 1
ATOM 700 O O . GLY A 1 86 ? -9.691 -8.431 13.367 1.00 97.25 86 GLY A O 1
ATOM 701 N N . LEU A 1 87 ? -9.603 -6.285 12.659 1.00 98.12 87 LEU A N 1
ATOM 702 C CA . LEU A 1 87 ? -9.099 -6.553 11.312 1.00 98.12 87 LEU A CA 1
ATOM 703 C C . LEU A 1 87 ? -7.571 -6.429 11.298 1.00 98.12 87 LEU A C 1
ATOM 705 O O . LEU A 1 87 ? -7.018 -5.476 11.847 1.00 98.12 87 LEU A O 1
ATOM 709 N N . LYS A 1 88 ? -6.895 -7.349 10.612 1.00 97.81 88 LYS A N 1
ATOM 710 C CA . LYS A 1 88 ? -5.503 -7.156 10.200 1.00 97.81 88 LYS A CA 1
ATOM 711 C C . LYS A 1 88 ? -5.415 -5.980 9.238 1.00 97.81 88 LYS A C 1
ATOM 713 O O . LYS A 1 88 ? -6.334 -5.751 8.450 1.00 97.81 88 LYS A O 1
ATOM 718 N N . LEU A 1 89 ? -4.304 -5.265 9.265 1.00 98.00 89 LEU A N 1
ATOM 719 C CA . LEU A 1 89 ? -4.065 -4.107 8.424 1.00 98.00 89 LEU A CA 1
ATOM 720 C C . LEU A 1 89 ? -2.890 -4.362 7.482 1.00 98.00 89 LEU A C 1
ATOM 722 O O . LEU A 1 89 ? -1.736 -4.390 7.904 1.00 98.00 89 LEU A O 1
ATOM 726 N N . ILE A 1 90 ? -3.176 -4.466 6.187 1.00 98.06 90 ILE A N 1
ATOM 727 C CA . ILE A 1 90 ? -2.149 -4.432 5.143 1.00 98.06 90 ILE A CA 1
ATOM 728 C C . ILE A 1 90 ? -2.091 -3.007 4.594 1.00 98.06 90 ILE A C 1
ATOM 730 O O . ILE A 1 90 ? -3.099 -2.477 4.122 1.00 98.06 90 ILE A O 1
ATOM 734 N N . VAL A 1 91 ? -0.919 -2.379 4.666 1.00 98.25 91 VAL A N 1
ATOM 735 C CA . VAL A 1 91 ? -0.734 -0.966 4.320 1.00 98.25 91 VAL A CA 1
ATOM 736 C C . VAL A 1 91 ? -0.101 -0.814 2.944 1.00 98.25 91 VAL A C 1
ATOM 738 O O . VAL A 1 91 ? 1.013 -1.269 2.695 1.00 98.25 91 VAL A O 1
ATOM 741 N N . GLY A 1 92 ? -0.811 -0.135 2.055 1.00 98.06 92 GLY A N 1
ATOM 742 C CA . GLY A 1 92 ? -0.340 0.263 0.738 1.00 98.06 92 GLY A CA 1
ATOM 743 C C . GLY A 1 92 ? 0.711 1.355 0.796 1.00 98.06 92 GLY A C 1
ATOM 744 O O . GLY A 1 92 ? 0.702 2.225 1.666 1.00 98.06 92 GLY A O 1
ATOM 745 N N . LEU A 1 93 ? 1.627 1.328 -0.155 1.00 97.75 93 LEU A N 1
ATOM 746 C CA . LEU A 1 93 ? 2.738 2.267 -0.229 1.00 97.75 93 LEU A CA 1
ATOM 747 C C . LEU A 1 93 ? 2.381 3.451 -1.139 1.00 97.75 93 LEU A C 1
ATOM 749 O O . LEU A 1 93 ? 1.224 3.894 -1.181 1.00 97.75 93 LEU A O 1
ATOM 753 N N . ASN A 1 94 ? 3.373 4.002 -1.834 1.00 98.00 94 ASN A N 1
ATOM 754 C CA . ASN A 1 94 ? 3.185 5.132 -2.724 1.00 98.00 94 ASN A CA 1
ATOM 755 C C . ASN A 1 94 ? 2.562 4.662 -4.048 1.00 98.00 94 ASN A C 1
ATOM 757 O O . ASN A 1 94 ? 3.139 3.844 -4.757 1.00 98.00 94 ASN A O 1
ATOM 761 N N . ALA A 1 95 ? 1.416 5.227 -4.418 1.00 97.75 95 ALA A N 1
ATOM 762 C CA . ALA A 1 95 ? 0.828 5.049 -5.738 1.00 97.75 95 ALA A CA 1
ATOM 763 C C . ALA A 1 95 ? 1.170 6.244 -6.636 1.00 97.75 95 ALA A C 1
ATOM 765 O O . ALA A 1 95 ? 0.828 7.394 -6.341 1.00 97.75 95 ALA A O 1
ATOM 766 N N . ASP A 1 96 ? 1.852 5.961 -7.742 1.00 97.44 96 ASP A N 1
ATOM 767 C CA . ASP A 1 96 ? 2.095 6.926 -8.807 1.00 97.44 96 ASP A CA 1
ATOM 768 C C . ASP A 1 96 ? 0.983 6.808 -9.868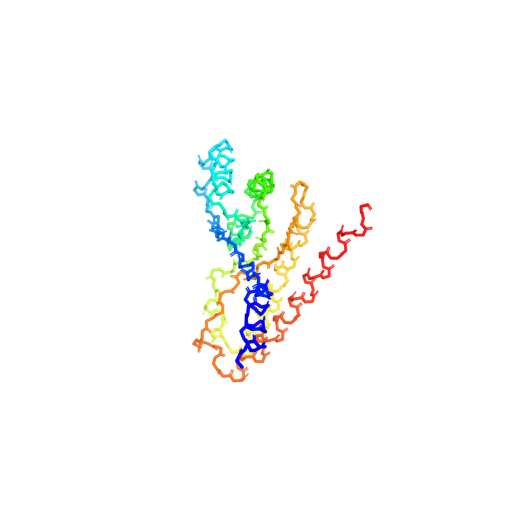 1.00 97.44 96 ASP A C 1
ATOM 770 O O . ASP A 1 96 ? 0.886 5.756 -10.506 1.00 97.44 96 ASP A O 1
ATOM 774 N N . PRO A 1 97 ? 0.147 7.846 -10.079 1.00 96.06 97 PRO A N 1
ATOM 775 C CA . PRO A 1 97 ? -0.905 7.818 -11.099 1.00 96.06 97 PRO A CA 1
ATOM 776 C C . PRO A 1 97 ? -0.362 7.598 -12.519 1.00 96.06 97 PRO A C 1
ATOM 778 O O . PRO A 1 97 ? -1.076 7.073 -13.371 1.00 96.06 97 PRO A O 1
ATOM 781 N N . GLU A 1 98 ? 0.902 7.946 -12.771 1.00 96.62 98 GLU A N 1
ATOM 782 C CA . GLU A 1 98 ? 1.539 7.837 -14.085 1.00 96.62 98 GLU A CA 1
ATOM 783 C C . GLU A 1 98 ? 2.341 6.536 -14.261 1.00 96.62 98 GLU A C 1
ATOM 785 O O . GLU A 1 98 ? 3.058 6.373 -15.254 1.00 96.62 98 GLU A O 1
ATOM 790 N N . PHE A 1 99 ? 2.209 5.563 -13.348 1.00 96.31 99 PHE A N 1
ATOM 791 C CA . PHE A 1 99 ? 2.938 4.289 -13.416 1.00 96.31 99 PHE A CA 1
ATOM 792 C C . PHE A 1 99 ? 2.783 3.585 -14.774 1.00 96.31 99 PHE A C 1
ATOM 794 O O . PHE A 1 99 ? 3.776 3.195 -15.394 1.00 96.31 99 PHE A O 1
ATOM 801 N N . PHE A 1 100 ? 1.553 3.502 -15.298 1.00 94.50 100 PHE A N 1
ATOM 802 C CA . PHE A 1 100 ? 1.268 2.876 -16.596 1.00 94.50 100 PHE A CA 1
ATOM 803 C C . PHE A 1 100 ? 1.952 3.571 -17.782 1.00 94.50 100 PHE A C 1
ATOM 805 O O . PHE A 1 100 ? 2.189 2.941 -18.819 1.00 94.50 100 PHE A O 1
ATOM 812 N N . MET A 1 101 ? 2.257 4.863 -17.655 1.00 94.31 101 MET A N 1
ATOM 813 C CA . MET A 1 101 ? 3.002 5.622 -18.657 1.00 94.31 101 MET A CA 1
ATOM 814 C C . MET A 1 101 ? 4.504 5.397 -18.496 1.00 94.31 101 MET A C 1
ATOM 816 O O . MET A 1 101 ? 5.200 5.137 -19.480 1.00 94.31 101 MET A O 1
ATOM 820 N N . HIS A 1 102 ? 5.002 5.424 -17.261 1.00 93.94 102 HIS A N 1
ATOM 821 C CA . HIS A 1 102 ? 6.416 5.231 -16.958 1.00 93.94 102 HIS A CA 1
ATOM 822 C C . HIS A 1 102 ? 6.924 3.818 -17.264 1.00 93.94 102 HIS A C 1
ATOM 824 O O . HIS A 1 102 ? 8.037 3.671 -17.768 1.00 93.94 102 HIS A O 1
ATOM 830 N N . GLN A 1 103 ? 6.108 2.781 -17.075 1.00 92.38 103 GLN A N 1
ATOM 831 C CA . GLN A 1 103 ? 6.514 1.402 -17.376 1.00 92.38 103 GLN A CA 1
ATOM 832 C C . GLN A 1 103 ? 6.767 1.122 -18.870 1.00 92.38 103 GLN A C 1
ATOM 834 O O . GLN A 1 103 ? 7.370 0.111 -19.214 1.00 92.38 103 GLN A O 1
ATOM 839 N N . LYS A 1 104 ? 6.325 2.013 -19.769 1.00 91.44 104 LYS A N 1
ATOM 840 C CA . LYS A 1 104 ? 6.526 1.905 -21.227 1.00 91.44 104 LYS A CA 1
ATOM 841 C C . LYS A 1 104 ? 7.831 2.548 -21.706 1.00 91.44 104 LYS A C 1
ATOM 843 O O . LYS A 1 104 ? 8.111 2.557 -22.904 1.00 91.44 104 LYS A O 1
ATOM 848 N N . GLN A 1 105 ? 8.593 3.157 -20.801 1.00 89.19 105 GLN A N 1
ATOM 849 C CA . GLN A 1 105 ? 9.844 3.833 -21.129 1.00 89.19 105 GLN A CA 1
ATOM 850 C C . GLN A 1 105 ? 10.946 2.836 -21.530 1.00 89.19 105 GLN A C 1
ATOM 852 O O . GLN A 1 105 ? 10.827 1.626 -21.347 1.00 89.19 105 GLN A O 1
ATOM 857 N N . SER A 1 106 ? 12.050 3.353 -22.079 1.00 88.81 106 SER A N 1
ATOM 858 C CA . SER A 1 106 ? 13.235 2.536 -22.367 1.00 88.81 106 SER A CA 1
ATOM 859 C C . SER A 1 106 ? 13.800 1.905 -21.090 1.00 88.81 106 SER A C 1
ATOM 861 O O . SER A 1 106 ? 13.643 2.460 -20.004 1.00 88.81 106 SER A O 1
ATOM 863 N N . SER A 1 107 ? 14.516 0.783 -21.206 1.00 86.56 107 SER A N 1
ATOM 864 C CA . SER A 1 107 ? 15.013 0.026 -20.045 1.00 86.56 107 SER A CA 1
ATOM 865 C C . SER A 1 107 ? 15.804 0.878 -19.042 1.00 86.56 107 SER A C 1
ATOM 867 O O . SER A 1 107 ? 15.572 0.773 -17.843 1.00 86.56 107 SER A O 1
ATOM 869 N N . ALA A 1 108 ? 16.678 1.773 -19.517 1.00 87.81 108 ALA A N 1
ATOM 870 C CA . ALA A 1 108 ? 17.459 2.652 -18.641 1.00 87.81 108 ALA A CA 1
ATOM 871 C C . ALA A 1 108 ? 16.586 3.688 -17.903 1.00 87.81 108 ALA A C 1
ATOM 873 O O . ALA A 1 108 ? 16.792 3.963 -16.720 1.00 87.81 108 ALA A O 1
ATOM 874 N N . ALA A 1 109 ? 15.591 4.261 -18.588 1.00 92.50 109 ALA A N 1
ATOM 875 C CA . ALA A 1 109 ? 14.654 5.202 -17.978 1.00 92.50 109 ALA A CA 1
ATOM 876 C C . ALA A 1 109 ? 13.723 4.498 -16.979 1.00 92.50 109 ALA A C 1
ATOM 878 O O . ALA A 1 109 ? 13.486 5.025 -15.891 1.00 92.50 109 ALA A O 1
ATOM 879 N N . LEU A 1 110 ? 13.279 3.285 -17.316 1.00 93.06 110 LEU A N 1
ATOM 880 C CA . LEU A 1 110 ? 12.458 2.430 -16.469 1.00 93.06 110 LEU A CA 1
ATOM 881 C C . LEU A 1 110 ? 13.178 2.049 -15.173 1.00 93.06 110 LEU A C 1
ATOM 883 O O . LEU A 1 110 ? 12.610 2.186 -14.097 1.00 93.06 110 LEU A O 1
ATOM 887 N N . GLU A 1 111 ? 14.441 1.633 -15.243 1.00 93.00 111 GLU A N 1
ATOM 888 C CA . GLU A 1 111 ? 15.227 1.310 -14.047 1.00 93.00 111 GLU A CA 1
ATOM 889 C C . GLU A 1 111 ? 15.385 2.531 -13.128 1.00 93.00 111 GLU A C 1
ATOM 891 O O . GLU A 1 111 ? 15.148 2.461 -11.920 1.00 93.00 111 GLU A O 1
ATOM 896 N N . SER A 1 112 ? 15.714 3.688 -13.710 1.00 95.19 112 SER A N 1
ATOM 897 C CA . SER A 1 112 ? 15.795 4.952 -12.973 1.00 95.19 112 SER A CA 1
ATOM 898 C C . SER A 1 112 ? 14.460 5.315 -12.310 1.00 95.19 112 SER A C 1
ATOM 900 O O . SER A 1 112 ? 14.433 5.778 -11.167 1.00 95.19 112 SER A O 1
ATOM 902 N N . TYR A 1 113 ? 13.349 5.089 -13.013 1.00 97.19 113 TYR A N 1
ATOM 903 C CA . TYR A 1 113 ? 12.001 5.294 -12.499 1.00 97.19 113 TYR A CA 1
ATOM 904 C C . TYR A 1 113 ? 11.670 4.358 -11.330 1.00 97.19 113 TYR A C 1
ATOM 906 O O . TYR A 1 113 ? 11.301 4.846 -10.262 1.00 97.19 113 TYR A O 1
ATOM 914 N N . LEU A 1 114 ? 11.877 3.048 -11.481 1.00 96.94 114 LEU A N 1
ATOM 915 C CA . LEU A 1 114 ? 11.606 2.054 -10.436 1.00 96.94 114 LEU A CA 1
ATOM 916 C C . LEU A 1 114 ? 12.425 2.318 -9.163 1.00 96.94 114 LEU A C 1
ATOM 918 O O . LEU A 1 114 ? 11.918 2.154 -8.054 1.00 96.94 114 LEU A O 1
ATOM 922 N N . ASN A 1 115 ? 13.662 2.809 -9.297 1.00 96.75 115 ASN A N 1
ATOM 923 C CA . ASN A 1 115 ? 14.476 3.226 -8.153 1.00 96.75 115 ASN A CA 1
ATOM 924 C C . ASN A 1 115 ? 13.878 4.433 -7.407 1.00 96.75 115 ASN A C 1
ATOM 926 O O . ASN A 1 115 ? 13.890 4.461 -6.174 1.00 96.75 115 ASN A O 1
ATOM 930 N N . ARG A 1 116 ? 13.322 5.421 -8.125 1.00 97.62 116 ARG A N 1
ATOM 931 C CA . ARG A 1 116 ? 12.606 6.549 -7.499 1.00 97.62 116 ARG A CA 1
ATOM 932 C C . ARG A 1 116 ? 11.309 6.096 -6.834 1.00 97.62 116 ARG A C 1
ATOM 934 O O . ARG A 1 116 ? 11.026 6.540 -5.722 1.00 97.62 116 ARG A O 1
ATOM 941 N N . LEU A 1 117 ? 10.562 5.205 -7.484 1.00 98.12 117 LEU A N 1
ATOM 942 C CA . LEU A 1 117 ? 9.335 4.631 -6.937 1.00 98.12 117 LEU A CA 1
ATOM 943 C C . LEU A 1 117 ? 9.617 3.886 -5.626 1.00 98.12 117 LEU A C 1
ATOM 945 O O . LEU A 1 117 ? 9.002 4.185 -4.608 1.00 98.12 117 LEU A O 1
ATOM 949 N N . LEU A 1 118 ? 10.641 3.027 -5.606 1.00 98.06 118 LEU A N 1
ATOM 950 C CA . LEU A 1 118 ? 11.079 2.324 -4.398 1.00 98.06 118 LEU A CA 1
ATOM 951 C C . LEU A 1 118 ? 11.497 3.285 -3.274 1.00 98.06 118 LEU A C 1
ATOM 953 O O . LEU A 1 118 ? 11.196 3.052 -2.104 1.00 98.06 118 LEU A O 1
ATOM 957 N N . ALA A 1 119 ? 12.186 4.379 -3.599 1.00 98.06 119 ALA A N 1
ATOM 958 C CA . ALA A 1 119 ? 12.536 5.380 -2.596 1.00 98.06 119 ALA A CA 1
ATOM 959 C C . ALA A 1 119 ? 11.284 6.028 -1.972 1.00 98.06 119 ALA A C 1
ATOM 961 O O . ALA A 1 119 ? 11.251 6.228 -0.755 1.00 98.06 119 ALA A O 1
ATOM 962 N N . ALA A 1 120 ? 10.255 6.312 -2.776 1.00 98.06 120 ALA A N 1
ATOM 963 C CA . ALA A 1 120 ? 8.974 6.837 -2.301 1.00 98.06 120 ALA A CA 1
ATOM 964 C C . ALA A 1 120 ? 8.204 5.806 -1.455 1.00 98.06 120 ALA A C 1
ATOM 966 O O . ALA A 1 120 ? 7.675 6.152 -0.396 1.00 98.06 120 ALA A O 1
ATOM 967 N N . ASP A 1 121 ? 8.217 4.536 -1.858 1.00 98.06 121 ASP A N 1
ATOM 968 C CA . ASP A 1 121 ? 7.632 3.429 -1.098 1.00 98.06 121 ASP A CA 1
ATOM 969 C C . ASP A 1 121 ? 8.279 3.284 0.281 1.00 98.06 121 ASP A C 1
ATOM 971 O O . ASP A 1 121 ? 7.589 3.221 1.298 1.00 98.06 121 ASP A O 1
ATOM 975 N N . LEU A 1 122 ? 9.612 3.332 0.357 1.00 98.00 122 LEU A N 1
ATOM 976 C CA . LEU A 1 122 ? 10.333 3.261 1.631 1.00 98.00 122 LEU A CA 1
ATOM 977 C C . LEU A 1 122 ? 10.046 4.453 2.548 1.00 98.00 122 LEU A C 1
ATOM 979 O O . LEU A 1 122 ? 10.099 4.311 3.771 1.00 98.00 122 LEU A O 1
ATOM 983 N N . GLN A 1 123 ? 9.753 5.629 1.991 1.00 97.12 123 GLN A N 1
ATOM 984 C CA . GLN A 1 123 ? 9.305 6.771 2.789 1.00 97.12 123 GLN A CA 1
ATOM 985 C C . GLN A 1 123 ? 7.931 6.507 3.409 1.00 97.12 123 GLN A C 1
ATOM 987 O O . GLN A 1 123 ? 7.761 6.777 4.598 1.00 97.12 123 GLN A O 1
ATOM 992 N N . GLN A 1 124 ? 6.983 5.946 2.648 1.00 97.69 124 GLN A N 1
ATOM 993 C CA . GLN A 1 124 ? 5.675 5.567 3.195 1.00 97.69 124 GLN A CA 1
ATOM 994 C C . GLN A 1 124 ? 5.809 4.457 4.237 1.00 97.69 124 GLN A C 1
ATOM 996 O O . GLN A 1 124 ? 5.247 4.589 5.322 1.00 97.69 124 GLN A O 1
ATOM 1001 N N . ALA A 1 125 ? 6.621 3.430 3.972 1.00 97.38 125 ALA A N 1
ATOM 1002 C CA . ALA A 1 125 ? 6.845 2.342 4.918 1.00 97.38 125 ALA A CA 1
ATOM 1003 C C . ALA A 1 125 ? 7.372 2.860 6.264 1.00 97.38 125 ALA A C 1
ATOM 1005 O O . ALA A 1 125 ? 6.797 2.587 7.311 1.00 97.38 125 ALA A O 1
ATOM 1006 N N . ARG A 1 126 ? 8.416 3.700 6.249 1.00 96.69 126 ARG A N 1
ATOM 1007 C CA . ARG A 1 126 ? 8.975 4.290 7.480 1.00 96.69 126 ARG A CA 1
ATOM 1008 C C . ARG A 1 126 ? 7.970 5.168 8.214 1.00 96.69 126 ARG A C 1
ATOM 1010 O O . ARG A 1 126 ? 7.895 5.108 9.437 1.00 96.69 126 ARG A O 1
ATOM 1017 N N . LEU A 1 127 ? 7.218 5.982 7.475 1.00 95.75 127 LEU A N 1
ATOM 1018 C CA . LEU A 1 127 ? 6.201 6.856 8.048 1.00 95.75 127 LEU A CA 1
ATOM 1019 C C . LEU A 1 127 ? 5.121 6.046 8.777 1.00 95.75 127 LEU A C 1
ATOM 1021 O O . LEU A 1 127 ? 4.769 6.383 9.902 1.00 95.75 127 LEU A O 1
ATOM 1025 N N . TRP A 1 128 ? 4.617 4.986 8.146 1.00 96.50 128 TRP A N 1
ATOM 1026 C CA . TRP A 1 128 ? 3.548 4.153 8.694 1.00 96.50 128 TRP A CA 1
ATOM 1027 C C . TRP A 1 128 ? 4.025 3.210 9.795 1.00 96.50 128 TRP A C 1
ATOM 1029 O O . TRP A 1 128 ? 3.288 2.985 10.746 1.00 96.50 128 TRP A O 1
ATOM 1039 N N . SER A 1 129 ? 5.269 2.733 9.738 1.00 95.06 129 SER A N 1
ATOM 1040 C CA . SER A 1 129 ? 5.882 1.999 10.850 1.00 95.06 129 SER A CA 1
ATOM 1041 C C . SER A 1 129 ? 6.076 2.856 12.101 1.00 95.06 129 SER A C 1
ATOM 1043 O O . SER A 1 129 ? 6.093 2.322 13.203 1.00 95.06 129 SER A O 1
ATOM 1045 N N . ALA A 1 130 ? 6.254 4.170 11.950 1.00 92.88 130 ALA A N 1
ATOM 1046 C CA . ALA A 1 130 ? 6.414 5.097 13.071 1.00 92.88 130 ALA A CA 1
ATOM 1047 C C . ALA A 1 130 ? 5.087 5.733 13.529 1.00 92.88 130 ALA A C 1
ATOM 1049 O O . ALA A 1 130 ? 5.088 6.537 14.464 1.00 92.88 130 ALA A O 1
ATOM 1050 N N . ALA A 1 131 ? 3.967 5.429 12.866 1.00 92.19 131 ALA A N 1
ATOM 1051 C CA . ALA A 1 131 ? 2.683 6.050 13.160 1.00 92.19 131 ALA A CA 1
ATOM 1052 C C . ALA A 1 131 ? 2.108 5.505 14.484 1.00 92.19 131 ALA A C 1
ATOM 1054 O O . ALA A 1 131 ? 1.920 4.297 14.626 1.00 92.19 131 ALA A O 1
ATOM 1055 N N . PRO A 1 132 ? 1.798 6.364 15.470 1.00 88.94 132 PRO A N 1
ATOM 1056 C CA . PRO A 1 132 ? 1.283 5.903 16.752 1.00 88.94 132 PRO A CA 1
ATOM 1057 C C . PRO A 1 132 ? -0.120 5.300 16.603 1.00 88.94 132 PRO A C 1
ATOM 1059 O O . PRO A 1 132 ? -0.981 5.856 15.922 1.00 88.94 132 PRO A O 1
ATOM 1062 N N . GLY A 1 133 ? -0.362 4.181 17.289 1.00 89.25 133 GLY A N 1
ATOM 1063 C CA . GLY A 1 133 ? -1.669 3.512 17.309 1.00 89.25 133 GLY A CA 1
ATOM 1064 C C . GLY A 1 133 ? -2.008 2.722 16.042 1.00 89.25 133 GLY A C 1
ATOM 1065 O O . GLY A 1 133 ? -3.138 2.250 15.924 1.00 89.25 133 GLY A O 1
ATOM 1066 N N . VAL A 1 134 ? -1.054 2.571 15.121 1.00 94.19 134 VAL A N 1
ATOM 1067 C CA . VAL A 1 134 ? -1.175 1.739 13.924 1.00 94.19 134 VAL A CA 1
ATOM 1068 C C . VAL A 1 134 ? 0.013 0.787 13.867 1.00 94.19 134 VAL A C 1
ATOM 1070 O O . VAL A 1 134 ? 1.158 1.220 13.947 1.00 94.19 134 VAL A O 1
ATOM 1073 N N . THR A 1 135 ? -0.253 -0.501 13.677 1.00 94.88 135 THR A N 1
ATOM 1074 C CA . THR A 1 135 ? 0.795 -1.517 13.510 1.00 94.88 135 THR A CA 1
ATOM 1075 C C . THR A 1 135 ? 0.511 -2.311 12.242 1.00 94.88 135 THR A C 1
ATOM 1077 O O . THR A 1 135 ? -0.342 -3.191 12.284 1.00 94.88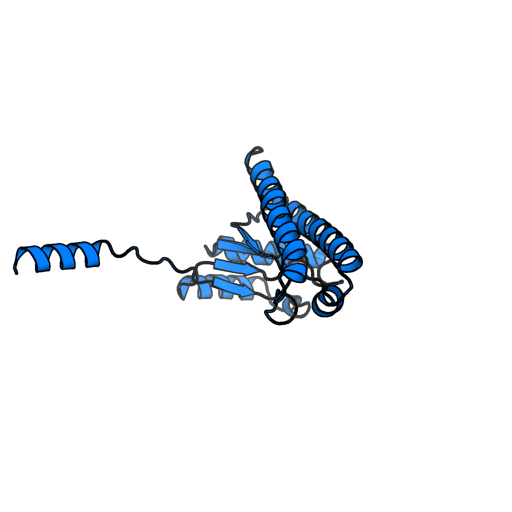 135 THR A O 1
ATOM 1080 N N . PRO A 1 136 ? 1.164 -2.021 11.106 1.00 96.38 136 PRO A N 1
ATOM 1081 C CA . PRO A 1 136 ? 0.936 -2.779 9.879 1.00 96.38 136 PRO A CA 1
ATOM 1082 C C . PRO A 1 136 ? 1.216 -4.279 10.075 1.00 96.38 136 PRO A C 1
ATOM 1084 O O . PRO A 1 136 ? 2.299 -4.655 10.519 1.00 96.38 136 PRO A O 1
ATOM 1087 N N . ASP A 1 137 ? 0.262 -5.134 9.704 1.00 96.12 137 ASP A N 1
ATOM 1088 C CA . ASP A 1 137 ? 0.426 -6.595 9.640 1.00 96.12 137 ASP A CA 1
ATOM 1089 C C . ASP A 1 137 ? 1.143 -7.032 8.349 1.00 96.12 137 ASP A C 1
ATOM 1091 O O . ASP A 1 137 ? 1.620 -8.162 8.230 1.00 96.12 137 ASP A O 1
ATOM 1095 N N . GLY A 1 138 ? 1.212 -6.139 7.360 1.00 95.56 138 GLY A N 1
ATOM 1096 C CA . GLY A 1 138 ? 1.902 -6.352 6.097 1.00 95.56 138 GLY A CA 1
ATOM 1097 C C . GLY A 1 138 ? 1.894 -5.107 5.216 1.00 95.56 138 GLY A C 1
ATOM 1098 O O . GLY A 1 138 ? 1.258 -4.100 5.532 1.00 95.56 138 GLY A O 1
ATOM 1099 N N . TRP A 1 139 ? 2.582 -5.203 4.081 1.00 97.31 139 TRP A N 1
ATOM 1100 C CA . TRP A 1 139 ? 2.694 -4.126 3.100 1.00 97.31 139 TRP A CA 1
ATOM 1101 C C . TRP A 1 139 ? 2.100 -4.539 1.762 1.00 97.31 139 TRP A C 1
ATOM 1103 O O . TRP A 1 139 ? 2.236 -5.689 1.344 1.00 97.31 139 TRP A O 1
ATOM 1113 N N . TYR A 1 140 ? 1.480 -3.583 1.080 1.00 97.25 140 TYR A N 1
ATOM 1114 C CA . TYR A 1 140 ? 0.956 -3.742 -0.269 1.00 97.25 140 TYR A CA 1
ATOM 1115 C C . TYR A 1 140 ? 1.737 -2.836 -1.228 1.00 97.25 140 TYR A C 1
ATOM 1117 O O . TYR A 1 140 ? 1.794 -1.619 -1.046 1.00 97.25 140 TYR A O 1
ATOM 1125 N N . ILE A 1 141 ? 2.374 -3.431 -2.239 1.00 96.94 141 ILE A N 1
ATOM 1126 C CA . ILE A 1 141 ? 3.039 -2.674 -3.305 1.00 96.94 141 ILE A CA 1
ATOM 1127 C C . ILE A 1 141 ? 1.943 -2.102 -4.201 1.00 96.94 141 ILE A C 1
ATOM 1129 O O . ILE A 1 141 ? 1.226 -2.852 -4.857 1.00 96.94 141 ILE A O 1
ATOM 1133 N N . SER A 1 142 ? 1.804 -0.777 -4.209 1.00 97.38 142 SER A N 1
ATOM 1134 C CA . SER A 1 142 ? 0.663 -0.110 -4.845 1.00 97.38 142 SER A CA 1
ATOM 1135 C C . SER A 1 142 ? 0.737 -0.064 -6.370 1.00 97.38 142 SER A C 1
ATOM 1137 O O . SER A 1 142 ? -0.268 0.221 -7.013 1.00 97.38 142 SER A O 1
ATOM 1139 N N . ALA A 1 143 ? 1.914 -0.302 -6.952 1.00 96.25 143 ALA A N 1
ATOM 1140 C CA . ALA A 1 143 ? 2.088 -0.303 -8.396 1.00 96.25 143 ALA A CA 1
ATOM 1141 C C . ALA A 1 143 ? 1.409 -1.521 -9.039 1.00 96.25 143 ALA A C 1
ATOM 1143 O O . ALA A 1 143 ? 1.660 -2.667 -8.660 1.00 96.25 143 ALA A O 1
ATOM 1144 N N . GLU A 1 144 ? 0.573 -1.266 -10.040 1.00 93.31 144 GLU A N 1
ATOM 1145 C CA . GLU A 1 144 ? -0.212 -2.291 -10.722 1.00 93.31 144 GLU A CA 1
ATOM 1146 C C . GLU A 1 144 ? 0.561 -2.853 -11.918 1.00 93.31 144 GLU A C 1
ATOM 1148 O O . GLU A 1 144 ? 0.689 -2.220 -12.963 1.00 93.31 144 GLU A O 1
ATOM 1153 N N . ILE A 1 145 ? 1.101 -4.059 -11.749 1.00 92.75 145 ILE A N 1
ATOM 1154 C CA . ILE A 1 145 ? 1.875 -4.762 -12.776 1.00 92.75 145 ILE A CA 1
ATOM 1155 C C . ILE A 1 145 ? 0.905 -5.496 -13.707 1.00 92.75 145 ILE A C 1
ATOM 1157 O O . ILE A 1 145 ? 0.185 -6.389 -13.262 1.00 92.75 145 ILE A O 1
ATOM 1161 N N . ASP A 1 146 ? 0.902 -5.156 -14.996 1.00 90.06 146 ASP A N 1
ATOM 1162 C CA . ASP A 1 146 ? 0.045 -5.806 -15.993 1.00 90.06 146 ASP A CA 1
ATOM 1163 C C . ASP A 1 146 ? 0.756 -6.881 -16.832 1.00 90.06 146 ASP A C 1
ATOM 1165 O O . ASP A 1 146 ? 1.970 -6.893 -17.014 1.00 90.06 146 ASP A O 1
ATOM 1169 N N . ASP A 1 147 ? -0.014 -7.778 -17.437 1.00 87.69 147 ASP A N 1
ATOM 1170 C CA . ASP A 1 147 ? 0.574 -8.825 -18.271 1.00 87.69 147 ASP A CA 1
ATOM 1171 C C . ASP A 1 147 ? 1.100 -8.314 -19.615 1.00 87.69 147 ASP A C 1
ATOM 1173 O O . ASP A 1 147 ? 1.835 -9.031 -20.280 1.00 87.69 147 ASP A O 1
ATOM 1177 N N . LEU A 1 148 ? 0.704 -7.139 -20.102 1.00 89.06 148 LEU A N 1
ATOM 1178 C CA . LEU A 1 148 ? 1.058 -6.677 -21.446 1.00 89.06 148 LEU A CA 1
ATOM 1179 C C . LEU A 1 148 ? 2.502 -6.167 -21.507 1.00 89.06 148 LEU A C 1
ATOM 1181 O O . LEU A 1 148 ? 3.258 -6.580 -22.390 1.00 89.06 148 LEU A O 1
ATOM 1185 N N . ASN A 1 149 ? 2.887 -5.296 -20.578 1.00 88.81 149 ASN A N 1
ATOM 1186 C CA . ASN A 1 149 ? 4.171 -4.590 -20.600 1.00 88.81 149 ASN A CA 1
ATOM 1187 C C . ASN A 1 149 ? 5.333 -5.437 -20.050 1.00 88.81 149 ASN A C 1
ATOM 1189 O O . ASN A 1 149 ? 6.492 -5.182 -20.372 1.00 88.81 149 ASN A O 1
ATOM 1193 N N . TRP A 1 150 ? 5.033 -6.502 -19.301 1.00 90.94 150 TRP A N 1
ATOM 1194 C CA . TRP A 1 150 ? 6.023 -7.327 -18.594 1.00 90.94 150 TRP A CA 1
ATOM 1195 C C . TRP A 1 150 ? 6.155 -8.757 -19.169 1.00 90.94 150 TRP A C 1
ATOM 1197 O O . TRP A 1 150 ? 6.653 -9.677 -18.520 1.00 90.94 150 TRP A O 1
ATOM 1207 N N . ARG A 1 151 ? 5.728 -8.966 -20.423 1.00 88.88 151 ARG A N 1
ATOM 1208 C CA . ARG A 1 151 ? 5.761 -10.268 -21.130 1.00 88.88 151 ARG A CA 1
ATOM 1209 C C . ARG A 1 151 ? 7.145 -10.750 -21.543 1.00 88.88 151 ARG A C 1
ATOM 1211 O O . ARG A 1 151 ? 7.368 -11.960 -21.603 1.00 88.88 151 ARG A O 1
ATOM 1218 N N . SER A 1 152 ? 8.046 -9.844 -21.912 1.00 89.44 152 SER A N 1
ATOM 1219 C CA . SER A 1 152 ? 9.374 -10.228 -22.392 1.00 89.44 152 SER A CA 1
ATOM 1220 C C . SER A 1 152 ? 10.322 -10.446 -21.219 1.00 89.44 152 SER A C 1
ATOM 1222 O O . SER A 1 152 ? 10.212 -9.798 -20.181 1.00 89.44 152 SER A O 1
ATOM 1224 N N . GLU A 1 153 ? 11.281 -11.353 -21.375 1.00 89.00 153 GLU A N 1
ATOM 1225 C CA . GLU A 1 153 ? 12.300 -11.589 -20.348 1.00 89.00 153 GLU A CA 1
ATOM 1226 C C . GLU A 1 153 ? 13.122 -10.325 -20.062 1.00 89.00 153 GLU A C 1
ATOM 1228 O O . GLU A 1 153 ? 13.337 -9.973 -18.904 1.00 89.00 153 GLU A O 1
ATOM 1233 N N . ALA A 1 154 ? 13.466 -9.578 -21.115 1.00 87.06 154 ALA A N 1
ATOM 1234 C CA . ALA A 1 154 ? 14.167 -8.303 -21.005 1.00 87.06 154 ALA A CA 1
ATOM 1235 C C . ALA A 1 154 ? 13.389 -7.258 -20.182 1.00 87.06 154 ALA A C 1
ATOM 1237 O O . ALA A 1 154 ? 14.004 -6.508 -19.429 1.00 87.06 154 ALA A O 1
ATOM 1238 N N . ALA A 1 155 ? 12.054 -7.217 -20.287 1.00 86.00 155 ALA A N 1
ATOM 1239 C CA . ALA A 1 155 ? 11.222 -6.340 -19.461 1.00 86.00 155 ALA A CA 1
ATOM 1240 C C . ALA A 1 155 ? 11.052 -6.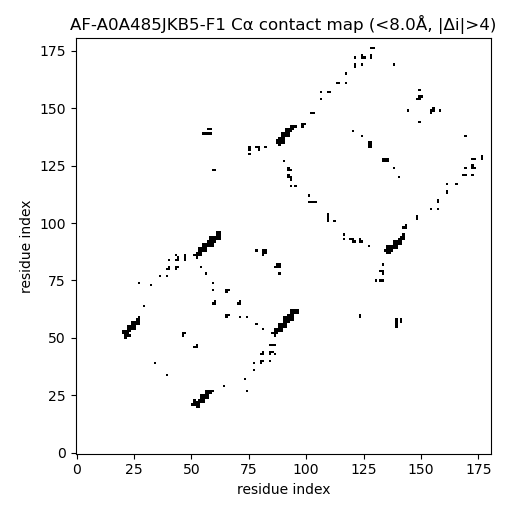878 -18.030 1.00 86.00 155 ALA A C 1
ATOM 1242 O O . ALA A 1 155 ? 11.035 -6.098 -17.081 1.00 86.00 155 ALA A O 1
ATOM 1243 N N . ARG A 1 156 ? 10.971 -8.202 -17.835 1.00 90.50 156 ARG A N 1
ATOM 1244 C CA . ARG A 1 156 ? 10.826 -8.803 -16.496 1.00 90.50 156 ARG A CA 1
ATOM 1245 C C . ARG A 1 156 ? 12.047 -8.623 -15.611 1.00 90.50 156 ARG A C 1
ATOM 1247 O O . ARG A 1 156 ? 11.887 -8.482 -14.403 1.00 90.50 156 ARG A O 1
ATOM 1254 N N . GLN A 1 157 ? 13.252 -8.647 -16.171 1.00 92.19 157 GLN A N 1
ATOM 1255 C CA . GLN A 1 157 ? 14.472 -8.570 -15.370 1.00 92.19 157 GLN A CA 1
ATOM 1256 C C . GLN A 1 157 ? 14.532 -7.325 -14.454 1.00 92.19 157 GLN A C 1
ATOM 1258 O O . GLN A 1 157 ? 14.757 -7.496 -13.252 1.00 92.19 157 GLN A O 1
ATOM 1263 N N . PRO A 1 158 ? 14.296 -6.087 -14.939 1.00 91.94 158 PRO A N 1
ATOM 1264 C CA . PRO A 1 158 ? 14.259 -4.912 -14.067 1.00 91.94 158 PRO A CA 1
ATOM 1265 C C . PRO A 1 158 ? 13.098 -4.949 -13.063 1.00 91.94 158 PRO A C 1
ATOM 1267 O O . PRO A 1 158 ? 13.295 -4.556 -11.913 1.00 91.94 158 PRO A O 1
ATOM 1270 N N . LEU A 1 159 ? 11.928 -5.481 -13.442 1.00 93.31 159 LEU A N 1
ATOM 1271 C CA . LEU A 1 159 ? 10.793 -5.655 -12.526 1.00 93.31 159 LEU A CA 1
ATOM 1272 C C . LEU A 1 159 ? 11.146 -6.571 -11.351 1.00 93.31 159 LEU A C 1
ATOM 1274 O O . LEU A 1 159 ? 10.918 -6.213 -10.199 1.00 93.31 159 LEU A O 1
ATOM 1278 N N . LEU A 1 160 ? 11.721 -7.741 -11.632 1.00 95.06 160 LEU A N 1
ATOM 1279 C CA . LEU A 1 160 ? 12.102 -8.713 -10.607 1.00 95.06 160 LEU A CA 1
ATOM 1280 C C . LEU A 1 160 ? 13.184 -8.151 -9.682 1.00 95.06 160 LEU A C 1
ATOM 1282 O O . LEU A 1 160 ? 13.101 -8.323 -8.467 1.00 95.06 160 LEU A O 1
ATOM 1286 N N . THR A 1 161 ? 14.169 -7.435 -10.230 1.00 95.56 161 THR A N 1
ATOM 1287 C CA . THR A 1 161 ? 15.180 -6.732 -9.427 1.00 95.56 161 THR A CA 1
ATOM 1288 C C . THR A 1 161 ? 14.533 -5.710 -8.492 1.00 95.56 161 THR A C 1
ATOM 1290 O O . THR A 1 161 ? 14.845 -5.684 -7.299 1.00 95.56 161 THR A O 1
ATOM 1293 N N . TRP A 1 162 ? 13.610 -4.891 -9.002 1.00 96.50 162 TRP A N 1
ATOM 1294 C CA . TRP A 1 162 ? 12.885 -3.907 -8.199 1.00 96.50 162 TRP A CA 1
ATOM 1295 C C . TRP A 1 162 ? 12.031 -4.566 -7.107 1.00 96.50 162 TRP A C 1
ATOM 1297 O O . TRP A 1 162 ? 12.160 -4.182 -5.946 1.00 96.50 162 TRP A O 1
ATOM 1307 N N . LEU A 1 163 ? 11.250 -5.603 -7.428 1.00 96.75 163 LEU A N 1
ATOM 1308 C CA . LEU A 1 163 ? 10.413 -6.330 -6.464 1.00 96.75 163 LEU A CA 1
ATOM 1309 C C . LEU A 1 163 ? 11.234 -7.009 -5.361 1.00 96.75 163 LEU A C 1
ATOM 1311 O O . LEU A 1 163 ? 10.876 -6.917 -4.188 1.00 96.75 163 LEU A O 1
ATOM 1315 N N . ASN A 1 164 ? 12.359 -7.639 -5.707 1.00 97.62 164 ASN A N 1
ATOM 1316 C CA . ASN A 1 164 ? 13.260 -8.245 -4.723 1.00 97.62 164 ASN A CA 1
ATOM 1317 C C . ASN A 1 164 ? 13.872 -7.188 -3.791 1.00 97.62 164 ASN A C 1
ATOM 1319 O O . ASN A 1 164 ? 13.969 -7.390 -2.580 1.00 97.62 164 ASN A O 1
ATOM 1323 N N . ASN A 1 165 ? 14.261 -6.034 -4.339 1.00 97.50 165 ASN A N 1
ATOM 1324 C CA . ASN A 1 165 ? 14.766 -4.923 -3.536 1.00 97.50 165 ASN A CA 1
ATOM 1325 C C . ASN A 1 165 ? 13.682 -4.321 -2.639 1.00 97.50 165 ASN A C 1
ATOM 1327 O O . ASN A 1 165 ? 13.965 -4.039 -1.474 1.00 97.50 165 ASN A O 1
ATOM 1331 N N . ALA A 1 166 ? 12.461 -4.164 -3.153 1.00 96.69 166 ALA A N 1
ATOM 1332 C CA . ALA A 1 166 ? 11.307 -3.707 -2.391 1.00 96.69 166 ALA A CA 1
ATOM 1333 C C . ALA A 1 166 ? 11.028 -4.651 -1.219 1.00 96.69 166 ALA A C 1
ATOM 1335 O O . ALA A 1 166 ? 11.044 -4.214 -0.069 1.00 96.69 166 ALA A O 1
ATOM 1336 N N . GLN A 1 167 ? 10.880 -5.949 -1.492 1.00 95.56 167 GLN A N 1
ATOM 1337 C CA . GLN A 1 167 ? 10.628 -6.971 -0.477 1.00 95.56 167 GLN A CA 1
ATOM 1338 C C . GLN A 1 167 ? 11.668 -6.920 0.646 1.00 95.56 167 GLN A C 1
ATOM 1340 O O . GLN A 1 167 ? 11.295 -6.831 1.817 1.00 95.56 167 GLN A O 1
ATOM 1345 N N . ARG A 1 168 ? 12.960 -6.898 0.304 1.00 96.50 168 ARG A N 1
ATOM 1346 C CA . ARG A 1 168 ? 14.052 -6.865 1.283 1.00 96.50 168 ARG A CA 1
ATOM 1347 C C . ARG A 1 168 ? 14.033 -5.582 2.114 1.00 96.50 168 ARG A C 1
ATOM 1349 O O . ARG A 1 168 ? 13.981 -5.636 3.338 1.00 96.50 168 ARG A O 1
ATOM 1356 N N . LEU A 1 169 ? 14.046 -4.423 1.456 1.00 96.62 169 LEU A N 1
ATOM 1357 C CA . LEU A 1 169 ? 14.203 -3.135 2.137 1.00 96.62 169 LEU A CA 1
ATOM 1358 C C . LEU A 1 169 ? 12.974 -2.746 2.969 1.00 96.62 169 LEU A C 1
ATOM 1360 O O . LEU A 1 169 ? 13.126 -2.122 4.017 1.00 96.62 169 LEU A O 1
ATOM 1364 N N . ILE A 1 170 ? 11.766 -3.107 2.533 1.00 95.06 170 ILE A N 1
ATOM 1365 C CA . ILE A 1 170 ? 10.531 -2.862 3.294 1.00 95.06 170 ILE A CA 1
ATOM 1366 C C . ILE A 1 170 ? 10.447 -3.810 4.502 1.00 95.06 170 ILE A C 1
ATOM 1368 O O . ILE A 1 170 ? 10.053 -3.394 5.597 1.00 95.06 170 ILE A O 1
ATOM 1372 N N . SER A 1 171 ? 10.885 -5.064 4.347 1.00 90.81 171 SER A N 1
ATOM 1373 C CA . SER A 1 171 ? 10.981 -6.005 5.472 1.00 90.81 171 SER A CA 1
ATOM 1374 C C . SER A 1 171 ? 11.956 -5.501 6.541 1.00 90.81 171 SER A C 1
ATOM 1376 O O . SER A 1 171 ? 11.633 -5.540 7.728 1.00 90.81 171 SER A O 1
ATOM 1378 N N . ASP A 1 172 ? 13.094 -4.927 6.136 1.00 91.12 172 ASP A N 1
ATOM 1379 C CA . ASP A 1 172 ? 14.075 -4.339 7.059 1.00 91.12 172 ASP A CA 1
ATOM 1380 C C . ASP A 1 172 ? 13.505 -3.162 7.867 1.00 91.12 172 ASP A C 1
ATOM 1382 O O . ASP A 1 172 ? 13.847 -2.990 9.040 1.00 91.12 172 ASP A O 1
ATOM 1386 N N . VAL A 1 173 ? 12.637 -2.339 7.263 1.00 89.12 173 VAL A N 1
ATOM 1387 C CA . VAL A 1 173 ? 11.936 -1.255 7.978 1.00 89.12 173 VAL A CA 1
ATOM 1388 C C . VAL A 1 173 ? 11.049 -1.840 9.077 1.00 89.12 173 VAL A C 1
ATOM 1390 O O . VAL A 1 173 ? 11.097 -1.376 10.213 1.00 89.12 173 VAL A O 1
ATOM 1393 N N . SER A 1 174 ? 10.316 -2.904 8.759 1.00 75.06 174 SER A N 1
ATOM 1394 C CA . SER A 1 174 ? 9.383 -3.560 9.684 1.00 75.06 174 SER A CA 1
ATOM 1395 C C . SER A 1 174 ? 10.103 -4.236 10.854 1.00 75.06 174 SER A C 1
ATOM 1397 O O . SER A 1 174 ? 9.674 -4.125 12.000 1.00 75.06 174 SER A O 1
ATOM 1399 N N . ALA A 1 175 ? 11.235 -4.892 10.580 1.00 72.25 175 ALA A N 1
ATOM 1400 C CA . ALA A 1 175 ? 12.036 -5.573 11.595 1.00 72.25 175 ALA A CA 1
ATOM 1401 C C . ALA A 1 175 ? 12.667 -4.597 12.601 1.00 72.25 175 ALA A C 1
ATOM 1403 O O . ALA A 1 175 ? 12.711 -4.878 13.798 1.00 72.25 175 ALA A O 1
ATOM 1404 N N . LYS A 1 176 ? 13.132 -3.428 12.139 1.00 60.81 176 LYS A N 1
ATOM 1405 C CA . LYS A 1 176 ? 13.757 -2.420 13.011 1.00 60.81 176 LYS A CA 1
ATOM 1406 C C . LYS A 1 176 ? 12.773 -1.788 13.989 1.00 60.81 176 LYS A C 1
ATOM 1408 O O . LYS A 1 176 ? 13.173 -1.452 15.097 1.00 60.81 176 LYS A O 1
ATOM 1413 N N . THR A 1 177 ? 11.503 -1.659 13.620 1.00 55.81 177 THR A N 1
ATOM 1414 C CA . THR A 1 177 ? 10.469 -1.117 14.513 1.00 55.81 177 THR A CA 1
ATOM 1415 C C . THR A 1 177 ? 10.120 -2.075 15.659 1.00 55.81 177 THR A C 1
ATOM 1417 O O . THR A 1 177 ? 9.764 -1.615 16.739 1.00 55.81 177 THR A O 1
ATOM 1420 N N . GLY A 1 178 ? 10.291 -3.391 15.478 1.00 47.00 178 GLY A N 1
ATOM 1421 C CA . GLY A 1 178 ? 10.034 -4.397 16.520 1.00 47.00 178 GLY A CA 1
ATOM 1422 C C . GLY 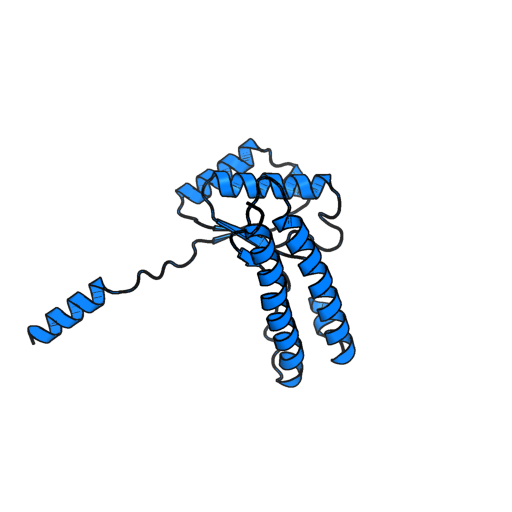A 1 178 ? 11.117 -4.522 17.602 1.00 47.00 178 GLY A C 1
ATOM 1423 O O . GLY A 1 178 ? 10.879 -5.173 18.611 1.00 47.00 178 GLY A O 1
ATOM 1424 N N . LEU A 1 179 ? 12.295 -3.914 17.415 1.00 40.22 179 LEU A N 1
ATOM 1425 C CA . LEU A 1 179 ? 13.426 -4.003 18.356 1.00 40.22 179 LEU A CA 1
ATOM 1426 C C . LEU A 1 179 ? 13.454 -2.886 19.415 1.00 40.22 179 LEU A C 1
ATOM 1428 O O . LEU A 1 179 ? 14.313 -2.912 20.292 1.00 40.22 179 LEU A O 1
ATOM 1432 N N . TYR A 1 180 ? 12.545 -1.909 19.334 1.00 37.22 180 TYR A N 1
ATOM 1433 C CA . TYR A 1 180 ? 12.476 -0.761 20.252 1.00 37.22 180 TYR A CA 1
ATOM 1434 C C . TYR A 1 180 ? 11.232 -0.770 21.162 1.00 37.22 180 TYR A C 1
ATOM 1436 O O . TYR A 1 180 ? 10.849 0.289 21.660 1.00 37.22 180 TYR A O 1
ATOM 1444 N N . GLN A 1 181 ? 10.599 -1.931 21.371 1.00 33.50 181 GLN A N 1
ATOM 1445 C CA . GLN A 1 181 ? 9.543 -2.107 22.380 1.00 33.50 181 GLN A CA 1
ATOM 1446 C C . GLN A 1 181 ? 10.094 -2.699 23.673 1.00 33.50 181 GLN A C 1
ATOM 1448 O O . GLN A 1 181 ? 10.904 -3.649 23.582 1.00 33.50 181 GLN A O 1
#

Solvent-accessible surface area (backbone atoms only — not comparable to full-atom values): 10176 Å² total; per-residue (Å²): 111,73,69,59,53,53,53,53,53,49,52,65,71,62,53,73,77,78,80,68,82,39,64,47,78,44,75,82,52,84,74,59,71,76,57,50,71,67,58,51,44,51,49,35,39,49,41,37,73,74,60,36,43,29,41,31,36,46,41,60,27,51,68,79,44,49,70,48,69,69,54,40,52,50,53,50,54,55,51,25,40,31,44,74,39,67,25,45,36,30,41,16,18,45,26,59,84,56,47,82,62,49,69,71,46,58,71,72,57,31,50,55,46,53,55,52,52,49,54,47,26,51,51,42,50,52,53,50,67,67,36,84,81,40,75,69,73,42,76,36,81,40,70,84,86,56,76,79,77,48,67,46,69,82,51,32,52,59,50,53,53,50,51,54,49,45,56,53,56,53,49,52,54,57,56,58,60,67,72,78,115

Secondary structure (DSSP, 8-state):
-HHHHHHHHHHHHS--------EEEE---GGGGGS-HHHHHHHHHHHHHTT--EEEE--SEETTBT-SHHHHHHHHHHHHHHHHTT-EEEEE-EE-TTHHHHTTS-HHHHHHHHHHHHHHHHHHHHHHHT-TT---SEEE--S---TTTT-SHHHHHHHHHHHHHHHHHHHHHHHHHTT--

Foldseek 3Di:
DVVVVVVVVVVVVPPPPPPDQLEDEDEDDPVCVPQDLVNLLVVLLVCVVVPHAAYEDLECEEPPQNPDPVNSVVVLSSQLSNVVSRHAYAYEFYHYPCLVVQLQDDPVSNLVVLVVLLVRRLVRLLVQLPRPSHQHPHYHHNRDDDCPSCVDPSSVVSVVVSVVVSVVSSVVSNVVSVVPD

Nearest PDB structures (foldseek):
  7oms-assembly1_AAA  TM=4.752E-01  e=3.697E-02  Bacteroides salyersiae
  6k54-assembly3_C  TM=5.332E-01  e=3.367E-01  metagenome
  4hd0-assembly1_A  TM=6.188E-01  e=4.605E+00  Pyrococcus furiosus DSM 3638
  6s6v-assembly1_A  TM=3.103E-01  e=5.360E-01  Escherichia coli
  3av0-assembly1_A  TM=4.206E-01  e=4.100E+00  Methanocaldococcus jannaschii

InterPro domains:
  IPR027849 Domain of unknown function DUF4434 [PF14488] (21-176)

Mean predicted aligned error: 7.2 Å

pLDDT: mean 89.33, std 13.53, range [33.5, 98.44]

Organism: Escherichia coli (NCBI:txid562)

Sequence (181 aa):
MRKFIFVLLTLLLVSPFSFAMKGIIWQPQNRDSQVTDTQWQGLMSQLRLQGFDTLVLQWTRYGDAFTQPEQRALLFKRAAAAQQAGLKLIVGLNADPEFFMHQKQSSAALESYLNRLLAADLQQARLWSAAPGVTPDGWYISAEIDDLNWRSEAARQPLLTWLNNAQRLISDVSAKTGLYQ